Protein AF-A0A5B8VZ64-F1 (afdb_monomer_lite)

Radius of gyration: 22.85 Å; chains: 1; bounding box: 49×52×88 Å

Structure (mmCIF, N/CA/C/O backbone):
data_AF-A0A5B8VZ64-F1
#
_entry.id   AF-A0A5B8VZ64-F1
#
loop_
_atom_site.group_PDB
_atom_site.id
_atom_site.type_symbol
_atom_site.label_atom_id
_atom_site.label_alt_id
_atom_site.label_comp_id
_atom_site.label_asym_id
_atom_site.label_entity_id
_atom_site.label_seq_id
_atom_site.pdbx_PDB_ins_code
_atom_site.Cartn_x
_atom_site.Cartn_y
_atom_site.Cartn_z
_atom_site.occupancy
_atom_site.B_iso_or_equiv
_atom_site.auth_seq_id
_atom_site.auth_comp_id
_atom_site.auth_asym_id
_atom_site.auth_atom_id
_atom_site.pdbx_PDB_model_num
ATOM 1 N N . MET A 1 1 ? -1.046 10.733 17.937 1.00 34.69 1 MET A N 1
ATOM 2 C CA . MET A 1 1 ? -1.763 9.551 17.417 1.00 34.69 1 MET A CA 1
ATOM 3 C C . MET A 1 1 ? -2.807 10.069 16.445 1.00 34.69 1 MET A C 1
ATOM 5 O O . MET A 1 1 ? -3.838 10.546 16.895 1.00 34.69 1 MET A O 1
ATOM 9 N N . VAL A 1 2 ? -2.509 10.098 15.145 1.00 36.97 2 VAL A N 1
ATOM 10 C CA . VAL A 1 2 ? -3.487 10.550 14.147 1.00 36.97 2 VAL A CA 1
ATOM 11 C C . VAL A 1 2 ? -4.398 9.355 13.874 1.00 36.97 2 VAL A C 1
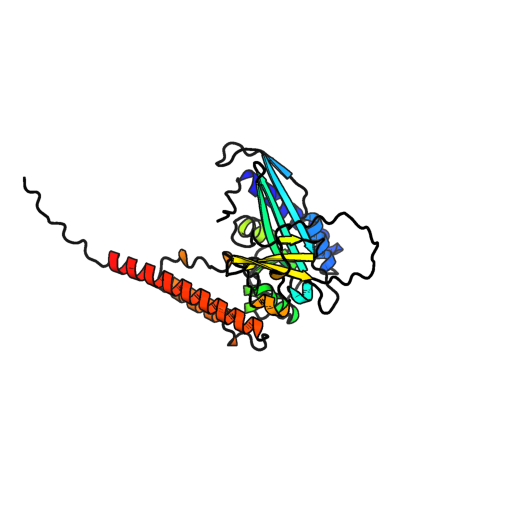ATOM 13 O O . VAL A 1 2 ? -3.977 8.320 13.351 1.00 36.97 2 VAL A O 1
ATOM 16 N N . TYR A 1 3 ? -5.620 9.426 14.395 1.00 48.66 3 TYR A N 1
ATOM 17 C CA . TYR A 1 3 ? -6.708 8.575 13.937 1.00 48.66 3 TYR A CA 1
ATOM 18 C C . TYR A 1 3 ? -6.939 9.002 12.485 1.00 48.66 3 TYR A C 1
ATOM 20 O O . TYR A 1 3 ? -7.212 10.180 12.258 1.00 48.66 3 TYR A O 1
ATOM 28 N N . LEU A 1 4 ? -6.812 8.096 11.508 1.00 57.47 4 LEU A N 1
ATOM 29 C CA . LEU A 1 4 ? -7.542 8.261 10.249 1.00 57.47 4 LEU A CA 1
ATOM 30 C C . LEU A 1 4 ? -9.009 8.200 10.670 1.00 57.47 4 LEU A C 1
ATOM 32 O O . LEU A 1 4 ? -9.570 7.125 10.884 1.00 57.47 4 LEU A O 1
ATOM 36 N N . GLY A 1 5 ? -9.493 9.389 11.026 1.00 69.25 5 GLY A N 1
ATOM 37 C CA . GLY A 1 5 ? -10.729 9.634 11.730 1.00 69.25 5 GLY A CA 1
ATOM 38 C C . GLY A 1 5 ? -11.876 9.036 10.953 1.00 69.25 5 GLY A C 1
ATOM 39 O O . GLY A 1 5 ? -11.799 8.849 9.740 1.00 69.25 5 GLY A O 1
ATOM 40 N N . TYR A 1 6 ? -12.919 8.708 11.690 1.00 87.69 6 TYR A N 1
ATOM 41 C CA . TYR A 1 6 ? -14.236 8.430 11.162 1.00 87.69 6 TYR A CA 1
ATOM 42 C C . TYR A 1 6 ? -14.511 9.129 9.809 1.00 87.69 6 TYR A C 1
ATOM 44 O O . TYR A 1 6 ? -14.473 10.358 9.729 1.00 87.69 6 TYR A O 1
ATOM 52 N N . ILE A 1 7 ? -14.751 8.348 8.747 1.00 93.50 7 ILE A N 1
ATOM 53 C CA . ILE A 1 7 ? -15.183 8.863 7.440 1.00 93.50 7 ILE A CA 1
ATOM 54 C C . ILE A 1 7 ? -16.694 8.621 7.335 1.00 93.50 7 ILE A C 1
ATOM 56 O O . ILE A 1 7 ? -17.103 7.454 7.330 1.00 93.50 7 ILE A O 1
ATOM 60 N N . PRO A 1 8 ? -17.517 9.675 7.206 1.00 95.88 8 PRO A N 1
ATOM 61 C CA . PRO A 1 8 ? -18.961 9.539 7.079 1.00 95.88 8 PRO A CA 1
ATOM 62 C C . PRO A 1 8 ? -19.382 8.640 5.924 1.00 95.88 8 PRO A C 1
ATOM 64 O O . PRO A 1 8 ? -18.764 8.623 4.849 1.00 95.88 8 PRO A O 1
ATOM 67 N N . ARG A 1 9 ? -20.497 7.930 6.112 1.00 96.06 9 ARG A N 1
ATOM 68 C CA . ARG A 1 9 ? -21.006 6.994 5.103 1.00 96.06 9 ARG A CA 1
ATOM 69 C C . ARG A 1 9 ? -21.265 7.650 3.735 1.00 96.06 9 ARG A C 1
ATOM 71 O O . ARG A 1 9 ? -20.844 7.051 2.742 1.00 96.06 9 ARG A O 1
ATOM 78 N N . PRO A 1 10 ? -21.855 8.863 3.640 1.00 97.81 10 PRO A N 1
ATOM 79 C CA . PRO A 1 10 ? -22.051 9.534 2.352 1.00 97.81 10 PRO A CA 1
ATOM 80 C C . PRO A 1 10 ? -20.742 9.797 1.596 1.00 97.81 10 PRO A C 1
ATOM 82 O O . PRO A 1 10 ? -20.692 9.666 0.373 1.00 97.81 10 PRO A O 1
ATOM 85 N N . VAL A 1 11 ? -19.661 10.117 2.318 1.00 97.44 11 VAL A N 1
ATOM 86 C CA . VAL A 1 11 ? -18.331 10.350 1.735 1.00 97.44 11 VAL A CA 1
ATOM 87 C C . VAL A 1 11 ? -17.750 9.037 1.212 1.00 97.44 11 VAL A C 1
ATOM 89 O O . VAL A 1 11 ? -17.316 8.973 0.063 1.00 97.44 11 VAL A O 1
ATOM 92 N N . LEU A 1 12 ? -17.811 7.964 2.011 1.00 97.12 12 LEU A N 1
ATOM 93 C CA . LEU A 1 12 ? -17.361 6.630 1.595 1.00 97.12 12 LEU A CA 1
ATOM 94 C C . LEU A 1 12 ? -18.091 6.133 0.344 1.00 97.12 12 LEU A C 1
ATOM 96 O O . LEU A 1 12 ? -17.457 5.607 -0.569 1.00 97.12 12 LEU A O 1
ATOM 100 N N . ASP A 1 13 ? -19.413 6.288 0.294 1.00 97.81 13 ASP A N 1
ATOM 101 C CA . ASP A 1 13 ? -20.217 5.845 -0.846 1.00 97.81 13 ASP A CA 1
ATOM 102 C C . ASP A 1 13 ? -19.940 6.683 -2.099 1.00 97.81 13 ASP A C 1
ATOM 104 O O . ASP A 1 13 ? -19.872 6.133 -3.200 1.00 97.81 13 ASP A O 1
ATOM 108 N N . SER A 1 14 ? -19.690 7.984 -1.932 1.00 98.38 14 SER A N 1
ATOM 109 C CA . SER A 1 14 ? -19.254 8.868 -3.016 1.00 98.38 14 SER A CA 1
ATOM 110 C C . SER A 1 14 ? -17.920 8.412 -3.623 1.00 98.38 14 SER A C 1
ATOM 112 O O . SER A 1 14 ? -17.835 8.198 -4.836 1.00 98.38 14 SER A O 1
ATOM 114 N N . ILE A 1 15 ? -16.913 8.141 -2.783 1.00 98.25 15 ILE A N 1
ATOM 115 C CA . ILE A 1 15 ? -15.598 7.660 -3.236 1.00 98.25 15 ILE A CA 1
ATOM 116 C C . ILE A 1 15 ? -15.714 6.281 -3.907 1.00 98.25 15 ILE A C 1
ATOM 118 O O . ILE A 1 15 ? -15.143 6.060 -4.974 1.00 98.25 15 ILE A O 1
ATOM 122 N N . ARG A 1 16 ? -16.481 5.346 -3.324 1.00 98.31 16 ARG A N 1
ATOM 123 C CA . ARG A 1 16 ? -16.709 4.010 -3.910 1.00 98.31 16 ARG A CA 1
ATOM 124 C C . ARG A 1 16 ? -17.356 4.089 -5.281 1.00 98.31 16 ARG A C 1
ATOM 126 O O . ARG A 1 16 ? -16.881 3.443 -6.208 1.00 98.31 16 ARG A O 1
ATOM 133 N N . LYS A 1 17 ? -18.398 4.911 -5.424 1.00 98.50 17 LYS A N 1
ATOM 134 C CA . LYS A 1 17 ? -19.084 5.114 -6.702 1.00 98.50 17 LYS A CA 1
ATOM 135 C C . LYS A 1 17 ? -18.118 5.611 -7.778 1.00 98.50 17 LYS A C 1
ATOM 137 O O . LYS A 1 17 ? -18.194 5.151 -8.918 1.00 98.50 17 LYS A O 1
ATOM 142 N N . HIS A 1 18 ? -17.210 6.522 -7.425 1.00 98.56 18 HIS A N 1
ATOM 143 C CA . HIS A 1 18 ? -16.167 6.986 -8.338 1.00 98.56 18 HIS A CA 1
ATOM 144 C C . HIS A 1 18 ? -15.184 5.869 -8.713 1.00 98.56 18 HIS A C 1
ATOM 146 O O . HIS A 1 18 ? -14.987 5.623 -9.901 1.00 98.56 18 HIS A O 1
ATOM 152 N N . ILE A 1 19 ? -14.644 5.132 -7.732 1.00 98.56 19 ILE A N 1
ATOM 153 C CA . ILE A 1 19 ? -13.750 3.983 -7.972 1.00 98.56 19 ILE A CA 1
ATOM 154 C C . ILE A 1 19 ? -14.410 2.963 -8.911 1.00 98.56 19 ILE A C 1
ATOM 156 O O . ILE A 1 19 ? -13.809 2.556 -9.906 1.00 98.56 19 ILE A O 1
ATOM 160 N N . ASP A 1 20 ? -15.656 2.576 -8.631 1.00 98.44 20 ASP A N 1
ATOM 161 C CA . ASP A 1 20 ? -16.401 1.606 -9.435 1.00 98.44 20 ASP A CA 1
ATOM 162 C C . ASP A 1 20 ? -16.596 2.105 -10.870 1.00 98.44 20 ASP A C 1
ATOM 164 O O . ASP A 1 20 ? -16.346 1.375 -11.833 1.00 98.44 20 ASP A O 1
ATOM 168 N N . SER A 1 21 ? -17.005 3.366 -11.026 1.00 98.50 21 SER A N 1
ATOM 169 C CA . SER A 1 21 ? -17.170 4.005 -12.333 1.00 98.50 21 SER A CA 1
ATOM 170 C C . SER A 1 21 ? -15.856 4.030 -13.122 1.00 98.50 21 SER A C 1
ATOM 172 O O . SER A 1 21 ? -15.835 3.647 -14.298 1.00 98.50 21 SER A O 1
ATOM 174 N N . ALA A 1 22 ? -14.756 4.417 -12.470 1.00 98.44 22 ALA A N 1
ATOM 175 C CA . ALA A 1 22 ? -13.439 4.540 -13.076 1.00 98.44 22 ALA A CA 1
ATOM 176 C C . ALA A 1 22 ? -12.887 3.189 -13.548 1.00 98.44 22 ALA A C 1
ATOM 178 O O . ALA A 1 22 ? -12.514 3.049 -14.716 1.00 98.44 22 ALA A O 1
ATOM 179 N N . VAL A 1 23 ? -12.908 2.168 -12.683 1.00 98.44 23 VAL A N 1
ATOM 180 C CA . VAL A 1 23 ? -12.424 0.826 -13.040 1.00 98.44 23 VAL A CA 1
ATOM 181 C C . VAL A 1 23 ? -13.282 0.217 -14.149 1.00 98.44 23 VAL A C 1
ATOM 183 O O . VAL A 1 23 ? -12.741 -0.292 -15.128 1.00 98.44 23 VAL A O 1
ATOM 186 N N . ASN A 1 24 ? -14.612 0.339 -14.073 1.00 98.50 24 ASN A N 1
ATOM 187 C CA . ASN A 1 24 ? -15.501 -0.179 -15.117 1.00 98.50 24 ASN A CA 1
ATOM 188 C C . ASN A 1 24 ? -15.298 0.538 -16.459 1.00 98.50 24 ASN A C 1
ATOM 190 O O . ASN A 1 24 ? -15.400 -0.084 -17.516 1.00 98.50 24 ASN A O 1
ATOM 194 N N . LYS A 1 25 ? -15.017 1.846 -16.444 1.00 98.38 25 LYS A N 1
ATOM 195 C CA . LYS A 1 25 ? -14.661 2.590 -17.658 1.00 98.38 25 LYS A CA 1
ATOM 196 C C . LYS A 1 25 ? -13.343 2.092 -18.245 1.00 98.38 25 LYS A C 1
ATOM 198 O O . LYS A 1 25 ? -13.265 1.959 -19.464 1.00 98.38 25 LYS A O 1
ATOM 203 N N . CYS A 1 26 ? -12.353 1.788 -17.410 1.00 98.00 26 CYS A N 1
ATOM 204 C CA . CYS A 1 26 ? -11.089 1.226 -17.868 1.00 98.00 26 CYS A CA 1
ATOM 205 C C . CYS A 1 26 ? -11.269 -0.163 -18.496 1.00 98.00 26 CYS A C 1
ATOM 207 O O . CYS A 1 26 ? -10.849 -0.365 -19.631 1.00 98.00 26 CYS A O 1
ATOM 209 N N . LEU A 1 27 ? -12.009 -1.063 -17.838 1.00 98.19 27 LEU A N 1
ATOM 210 C CA . LEU A 1 27 ? -12.312 -2.403 -18.359 1.00 98.19 27 LEU A CA 1
ATOM 211 C C . LEU A 1 27 ? -12.984 -2.362 -19.740 1.00 98.19 27 LEU A C 1
ATOM 213 O O . LEU A 1 27 ? -12.554 -3.054 -20.656 1.00 98.19 27 LEU A O 1
ATOM 217 N N . ARG A 1 28 ? -13.977 -1.482 -19.941 1.00 98.19 28 ARG A N 1
ATOM 218 C CA . ARG A 1 28 ? -14.654 -1.334 -21.247 1.00 98.19 28 ARG A CA 1
ATOM 219 C C . ARG A 1 28 ? -13.734 -0.889 -22.385 1.00 98.19 28 ARG A C 1
ATOM 221 O O . ARG A 1 28 ? -14.062 -1.129 -23.540 1.00 98.19 28 ARG A O 1
ATOM 228 N N . ASN A 1 29 ? -12.630 -0.215 -22.070 1.00 97.94 29 ASN A N 1
ATOM 229 C CA . ASN A 1 29 ? -11.665 0.273 -23.054 1.00 97.94 29 ASN A CA 1
ATOM 230 C C . ASN A 1 29 ? -10.337 -0.500 -22.991 1.00 97.94 29 ASN A C 1
ATOM 232 O O . ASN A 1 29 ? -9.357 -0.078 -23.596 1.00 97.94 29 ASN A O 1
ATOM 236 N N . TYR A 1 30 ? -10.277 -1.629 -22.276 1.00 98.00 30 TYR A N 1
ATOM 237 C CA . TYR A 1 30 ? -9.037 -2.380 -22.076 1.00 98.00 30 TYR A CA 1
ATOM 238 C C . TYR A 1 30 ? -8.396 -2.796 -23.406 1.00 98.00 30 TYR A C 1
ATOM 240 O O . TYR A 1 30 ? -7.201 -2.590 -23.611 1.00 98.00 30 TYR A O 1
ATOM 248 N N . ALA A 1 31 ? -9.212 -3.269 -24.354 1.00 97.44 31 ALA A N 1
ATOM 249 C CA . ALA A 1 31 ? -8.768 -3.681 -25.684 1.00 97.44 31 ALA A CA 1
ATOM 250 C C . ALA A 1 31 ? -8.015 -2.583 -26.465 1.00 97.44 31 ALA A C 1
ATOM 252 O O . ALA A 1 31 ? -7.223 -2.907 -27.342 1.00 97.44 31 ALA A O 1
ATOM 253 N N . SER A 1 32 ? -8.212 -1.294 -26.150 1.00 96.81 32 SER A N 1
ATOM 254 C CA . SER A 1 32 ? -7.500 -0.195 -26.817 1.00 96.81 32 SER A CA 1
ATOM 255 C C . SER A 1 32 ? -6.205 0.236 -26.119 1.00 96.81 32 SER A C 1
ATOM 257 O O . SER A 1 32 ? -5.509 1.103 -26.641 1.00 96.81 32 SER A O 1
ATOM 259 N N . VAL A 1 33 ? -5.900 -0.295 -24.928 1.00 96.00 33 VAL A N 1
ATOM 260 C CA . VAL A 1 33 ? -4.740 0.127 -24.114 1.00 96.00 33 VAL A CA 1
ATOM 261 C C . VAL A 1 33 ? -3.873 -1.029 -23.596 1.00 96.00 33 VAL A C 1
ATOM 263 O O . VAL A 1 33 ? -2.797 -0.769 -23.066 1.00 96.00 33 VAL A O 1
ATOM 266 N N . TYR A 1 34 ? -4.291 -2.292 -23.755 1.00 95.94 34 TYR A N 1
ATOM 267 C CA . TYR A 1 34 ? -3.635 -3.454 -23.132 1.00 95.94 34 TYR A CA 1
ATOM 268 C C . TYR A 1 34 ? -2.236 -3.798 -23.655 1.00 95.94 34 TYR A C 1
ATOM 270 O O . TYR A 1 34 ? -1.497 -4.502 -22.970 1.00 95.94 34 TYR A O 1
ATOM 278 N N . GLU A 1 35 ? -1.853 -3.310 -24.840 1.00 93.81 35 GLU A N 1
ATOM 279 C CA . GLU A 1 35 ? -0.571 -3.655 -25.473 1.00 93.81 35 GLU A CA 1
ATOM 280 C C . GLU A 1 35 ? 0.648 -3.277 -24.621 1.00 93.81 35 GLU A C 1
ATOM 282 O O . GLU A 1 35 ? 1.716 -3.874 -24.761 1.00 93.81 35 GLU A O 1
ATOM 287 N N . LYS A 1 36 ? 0.510 -2.265 -23.754 1.00 94.44 36 LYS A N 1
ATOM 288 C CA . LYS A 1 36 ? 1.581 -1.798 -22.871 1.00 94.44 36 LYS A CA 1
ATOM 289 C C . LYS A 1 36 ? 1.058 -1.618 -21.457 1.00 94.44 36 LYS A C 1
ATOM 291 O O . LYS A 1 36 ? 0.082 -0.906 -21.242 1.00 94.44 36 LYS A O 1
ATOM 296 N N . GLU A 1 37 ? 1.776 -2.186 -20.494 1.00 95.25 37 GLU A N 1
ATOM 297 C CA . GLU A 1 37 ? 1.480 -2.052 -19.063 1.00 95.25 37 GLU A CA 1
ATOM 298 C C . GLU A 1 37 ? 1.328 -0.586 -18.641 1.00 95.25 37 GLU A C 1
ATOM 300 O O . GLU A 1 37 ? 0.298 -0.216 -18.080 1.00 95.25 37 GLU A O 1
ATOM 305 N N . ASP A 1 38 ? 2.275 0.272 -19.032 1.00 94.25 38 ASP A N 1
ATOM 306 C CA . ASP A 1 38 ? 2.225 1.716 -18.773 1.00 94.25 38 ASP A CA 1
ATOM 307 C C . ASP A 1 38 ? 0.975 2.395 -19.348 1.00 94.25 38 ASP A C 1
ATOM 309 O O . ASP A 1 38 ? 0.467 3.352 -18.763 1.00 94.25 38 ASP A O 1
ATOM 313 N N . ALA A 1 39 ? 0.463 1.920 -20.489 1.00 96.31 39 ALA A N 1
ATOM 314 C CA . ALA A 1 39 ? -0.723 2.493 -21.116 1.00 96.31 39 ALA A CA 1
ATOM 315 C C . ALA A 1 39 ? -1.994 2.132 -20.336 1.00 96.31 39 ALA A C 1
ATOM 317 O O . ALA A 1 39 ? -2.821 3.012 -20.091 1.00 96.31 39 ALA A O 1
ATOM 318 N N . VAL A 1 40 ? -2.127 0.879 -19.884 1.00 97.44 40 VAL A N 1
ATOM 319 C CA . VAL A 1 40 ? -3.243 0.459 -19.018 1.00 97.44 40 VAL A CA 1
ATOM 320 C C . VAL A 1 40 ? -3.191 1.192 -17.683 1.00 97.44 40 VAL A C 1
ATOM 322 O O . VAL A 1 40 ? -4.194 1.767 -17.264 1.00 97.44 40 VAL A O 1
ATOM 325 N N . THR A 1 41 ? -2.018 1.218 -17.045 1.00 97.38 41 THR A N 1
ATOM 326 C CA . THR A 1 41 ? -1.775 1.921 -15.780 1.00 97.38 41 THR A CA 1
ATOM 327 C C . THR A 1 41 ? -2.114 3.403 -15.916 1.00 97.38 41 THR A C 1
ATOM 329 O O . THR A 1 41 ? -2.914 3.932 -15.146 1.00 97.38 41 THR A O 1
ATOM 332 N N . GLY A 1 42 ? -1.575 4.073 -16.938 1.00 97.00 42 GLY A N 1
ATOM 333 C CA . GLY A 1 42 ? -1.836 5.486 -17.196 1.00 97.00 42 GLY A CA 1
ATOM 334 C C . GLY A 1 42 ? -3.312 5.781 -17.462 1.00 97.00 42 GLY A C 1
ATOM 335 O O . GLY A 1 42 ? -3.842 6.757 -16.935 1.00 97.00 42 GLY A O 1
ATOM 336 N N . TYR A 1 43 ? -4.004 4.926 -18.223 1.00 97.88 43 TYR A N 1
ATOM 337 C CA . TYR A 1 43 ? -5.430 5.102 -18.497 1.00 97.88 43 TYR A CA 1
ATOM 338 C C . TYR A 1 43 ? -6.293 4.868 -17.251 1.00 97.88 43 TYR A C 1
ATOM 340 O O . TYR A 1 43 ? -7.139 5.703 -16.931 1.00 97.88 43 TYR A O 1
ATOM 348 N N . LEU A 1 44 ? -6.059 3.777 -16.512 1.00 98.31 44 LEU A N 1
ATOM 349 C CA . LEU A 1 44 ? -6.762 3.481 -15.264 1.00 98.31 44 LEU A CA 1
ATOM 350 C C . LEU A 1 44 ? -6.617 4.634 -14.273 1.00 98.31 44 LEU A C 1
ATOM 352 O O . LEU A 1 44 ? -7.622 5.152 -13.789 1.00 98.31 44 LEU A O 1
ATOM 356 N N . PHE A 1 45 ? -5.383 5.039 -13.979 1.00 98.00 45 PHE A N 1
ATOM 357 C CA . PHE A 1 45 ? -5.136 6.048 -12.959 1.00 98.00 45 PHE A CA 1
ATOM 358 C C . PHE A 1 45 ? -5.481 7.460 -13.420 1.00 98.00 45 PHE A C 1
ATOM 360 O O . PHE A 1 45 ? -5.939 8.248 -12.602 1.00 98.00 45 PHE A O 1
ATOM 367 N N . GLY A 1 46 ? -5.398 7.759 -14.719 1.00 97.69 46 GLY A N 1
ATOM 368 C CA . GLY A 1 46 ? -5.924 9.006 -15.272 1.00 97.69 46 GLY A CA 1
ATOM 369 C C . GLY A 1 46 ? -7.446 9.126 -15.137 1.00 97.69 46 GLY A C 1
ATOM 370 O O . GLY A 1 46 ? -7.954 10.216 -14.903 1.00 97.69 46 GLY A O 1
ATOM 371 N N . VAL A 1 47 ? -8.183 8.013 -15.242 1.00 98.00 47 VAL A N 1
ATOM 372 C CA . VAL A 1 47 ? -9.639 7.989 -15.008 1.00 98.00 47 VAL A CA 1
ATOM 373 C C . VAL A 1 47 ? -9.979 7.943 -13.512 1.00 98.00 47 VAL A C 1
ATOM 375 O O . VAL A 1 47 ? -11.010 8.475 -13.104 1.00 98.00 47 VAL A O 1
ATOM 378 N N . LEU A 1 48 ? -9.144 7.294 -12.696 1.00 97.94 48 LEU A N 1
ATOM 379 C CA . LEU A 1 48 ? -9.308 7.238 -11.243 1.00 97.94 48 LEU A CA 1
ATOM 380 C C . LEU A 1 48 ? -8.973 8.576 -10.575 1.00 97.94 48 LEU A C 1
ATOM 382 O O . L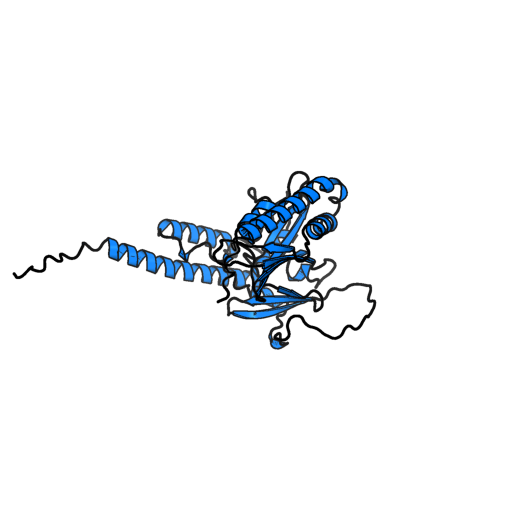EU A 1 48 ? -9.539 8.884 -9.527 1.00 97.94 48 LEU A O 1
ATOM 386 N N . GLN A 1 49 ? -8.075 9.363 -11.167 1.00 98.00 49 GLN A N 1
ATOM 387 C CA . GLN A 1 49 ? -7.753 10.698 -10.693 1.00 98.00 49 GLN A CA 1
ATOM 388 C C . GLN A 1 49 ? -9.017 11.555 -10.671 1.00 98.00 49 GLN A C 1
ATOM 390 O O . GLN A 1 49 ? -9.780 11.602 -11.636 1.00 98.00 49 GLN A O 1
ATOM 395 N N . HIS A 1 50 ? -9.240 12.226 -9.550 1.00 97.56 50 HIS A N 1
ATOM 396 C CA . HIS A 1 50 ? -10.390 13.089 -9.361 1.00 97.56 50 HIS A CA 1
ATOM 397 C C . HIS A 1 50 ? -9.962 14.316 -8.575 1.00 97.56 50 HIS A C 1
ATOM 399 O O . HIS A 1 50 ? -9.300 14.202 -7.538 1.00 97.56 50 HIS A O 1
ATOM 405 N N . GLU A 1 51 ? -10.361 15.480 -9.079 1.00 95.44 51 GLU A N 1
ATOM 406 C CA . GLU A 1 51 ? -10.216 16.746 -8.369 1.00 95.44 51 GLU A CA 1
ATOM 407 C C . GLU A 1 51 ? -11.039 16.745 -7.074 1.00 95.44 51 GLU A C 1
ATOM 409 O O . GLU A 1 51 ? -11.738 15.786 -6.748 1.00 95.44 51 GLU A O 1
ATOM 414 N N . GLU A 1 52 ? -10.951 17.818 -6.300 1.00 96.00 52 GLU A N 1
ATOM 415 C CA . GLU A 1 52 ? -11.679 17.909 -5.041 1.00 96.00 52 GLU A CA 1
ATOM 416 C C . GLU A 1 52 ? -13.203 17.851 -5.266 1.00 96.00 52 GLU A C 1
ATOM 418 O O . GLU A 1 52 ? -13.781 18.702 -5.940 1.00 96.00 52 GLU A O 1
ATOM 423 N N . GLN A 1 53 ? -13.857 16.841 -4.690 1.00 97.75 53 GLN A N 1
ATOM 424 C CA . GLN A 1 53 ? -15.303 16.668 -4.695 1.00 97.75 53 GLN A CA 1
ATOM 425 C C . GLN A 1 53 ? -15.882 16.960 -3.312 1.00 97.75 53 GLN A C 1
ATOM 427 O O . GLN A 1 53 ? -15.480 16.357 -2.317 1.00 97.75 53 GLN A O 1
ATOM 432 N N . GLU A 1 54 ? -16.886 17.835 -3.271 1.00 98.25 54 GLU A N 1
ATOM 433 C CA . GLU A 1 54 ? -17.623 18.159 -2.052 1.00 98.25 54 GLU A CA 1
ATOM 434 C C . GLU A 1 54 ? -18.780 17.182 -1.804 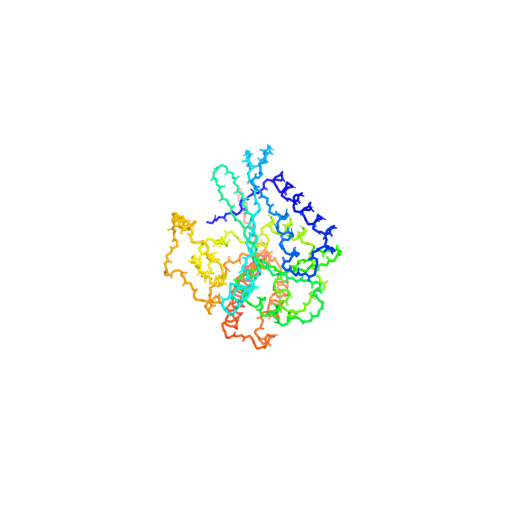1.00 98.25 54 GLU A C 1
ATOM 436 O O . GLU A 1 54 ? -19.489 16.758 -2.720 1.00 98.25 54 GLU A O 1
ATOM 441 N N . VAL A 1 55 ? -18.983 16.834 -0.538 1.00 98.25 55 VAL A N 1
ATOM 442 C CA . VAL A 1 55 ? -20.084 16.011 -0.044 1.00 98.25 55 VAL A CA 1
ATOM 443 C C . VAL A 1 55 ? -20.615 16.672 1.221 1.00 98.25 55 VAL A C 1
ATOM 445 O O . VAL A 1 55 ? -19.903 16.786 2.219 1.00 98.25 55 VAL A O 1
ATOM 448 N N . LEU A 1 56 ? -21.872 17.111 1.183 1.00 98.12 56 LEU A N 1
ATOM 449 C CA . LEU A 1 56 ? -22.569 17.583 2.373 1.00 98.12 56 LEU A CA 1
ATOM 450 C C . LEU A 1 56 ? -22.969 16.376 3.229 1.00 98.12 56 LEU A C 1
ATOM 452 O O . LEU A 1 56 ? -23.665 15.478 2.755 1.00 98.12 56 LEU A O 1
ATOM 456 N N . VAL A 1 57 ? -22.511 16.356 4.479 1.00 97.75 57 VAL A N 1
ATOM 457 C CA . VAL A 1 57 ? -22.844 15.324 5.463 1.00 97.75 57 VAL A CA 1
ATOM 458 C C . VAL A 1 57 ? -23.785 15.919 6.503 1.00 97.75 57 VAL A C 1
ATOM 460 O O . VAL A 1 57 ? -23.426 16.865 7.209 1.00 97.75 57 VAL A O 1
ATOM 463 N N . GLU A 1 58 ? -24.977 15.334 6.594 1.00 96.62 58 GLU A N 1
ATOM 464 C CA . GLU A 1 58 ? -26.022 15.677 7.556 1.00 96.62 58 GLU A CA 1
ATOM 465 C C . GLU A 1 58 ? -26.366 14.447 8.404 1.00 96.62 58 GLU A C 1
ATOM 467 O O . GLU A 1 58 ? -26.392 13.327 7.892 1.00 96.62 58 GLU A O 1
ATOM 472 N N . ASN A 1 59 ? -26.700 14.662 9.679 1.00 93.94 59 ASN A N 1
ATOM 473 C CA . ASN A 1 59 ? -27.126 13.623 10.625 1.00 93.94 59 ASN A CA 1
ATOM 474 C C . ASN A 1 59 ? -26.089 12.510 10.874 1.00 93.94 59 ASN A C 1
ATOM 476 O O . ASN A 1 59 ? -26.451 11.349 11.060 1.00 93.94 59 ASN A O 1
ATOM 480 N N . ASP A 1 60 ? -24.808 12.872 10.903 1.00 93.69 60 ASP A N 1
ATOM 481 C CA . ASP A 1 60 ? -23.689 11.975 11.200 1.00 93.69 60 ASP A CA 1
ATOM 482 C C . ASP A 1 60 ? -22.899 12.459 12.445 1.00 93.69 60 ASP A C 1
ATOM 484 O O . ASP A 1 60 ? -23.145 13.557 12.953 1.00 93.69 60 ASP A O 1
ATOM 488 N N . GLU A 1 61 ? -21.953 11.659 12.954 1.00 91.19 61 GLU A N 1
ATOM 489 C CA . GLU A 1 61 ? -21.079 12.004 14.092 1.00 91.19 61 GLU A CA 1
ATOM 490 C C . GLU A 1 61 ? -20.286 13.288 13.811 1.00 91.19 61 GLU A C 1
ATOM 492 O O . GLU A 1 61 ? -20.114 14.133 14.691 1.00 91.19 61 GLU A O 1
ATOM 497 N N . ILE A 1 62 ? -19.851 13.462 12.558 1.00 92.25 62 ILE A N 1
ATOM 498 C CA . ILE A 1 62 ? -19.118 14.640 12.096 1.00 92.25 62 ILE A CA 1
ATOM 499 C C . ILE A 1 62 ? -19.818 15.229 10.864 1.00 92.25 62 ILE A C 1
ATOM 501 O O . ILE A 1 62 ? -19.575 14.824 9.723 1.00 92.25 62 ILE A O 1
ATOM 505 N N . ASN A 1 63 ? -20.672 16.221 11.113 1.00 94.88 63 ASN A N 1
ATOM 506 C CA . ASN A 1 63 ? -21.417 16.950 10.085 1.00 94.88 63 ASN A CA 1
ATOM 507 C C . ASN A 1 63 ? -20.565 18.014 9.381 1.00 94.88 63 ASN A C 1
ATOM 509 O O . ASN A 1 63 ? -19.519 18.434 9.882 1.00 94.88 63 ASN A O 1
ATOM 513 N N . GLY A 1 64 ? -21.061 18.487 8.238 1.00 96.38 64 GLY A N 1
ATOM 514 C CA . GLY A 1 64 ? -20.475 19.593 7.485 1.00 96.38 64 GLY A CA 1
ATOM 515 C C . GLY A 1 64 ? -20.093 19.213 6.058 1.00 96.38 64 GLY A C 1
ATOM 516 O O . GLY A 1 64 ? -20.475 18.159 5.547 1.00 96.38 64 GLY A O 1
ATOM 517 N N . ILE A 1 65 ? -19.349 20.103 5.402 1.00 97.56 65 ILE A N 1
ATOM 518 C CA . ILE A 1 65 ? -18.858 19.881 4.041 1.00 97.56 65 ILE A CA 1
ATOM 519 C C . ILE A 1 65 ? -17.552 19.099 4.122 1.00 97.56 65 ILE A C 1
ATOM 521 O O . ILE A 1 65 ? -16.538 19.594 4.619 1.00 97.56 65 ILE A O 1
ATOM 525 N N . TRP A 1 66 ? -17.586 17.885 3.592 1.00 97.88 66 TRP A N 1
ATOM 526 C CA . TRP A 1 66 ? -16.405 17.072 3.365 1.00 97.88 66 TRP A CA 1
ATOM 527 C C . TRP A 1 66 ? -15.933 17.242 1.933 1.00 97.88 66 TRP A C 1
ATOM 529 O O . TRP A 1 66 ? -16.735 17.301 1.007 1.00 97.88 66 TRP A O 1
ATOM 539 N N . LYS A 1 67 ? -14.623 17.276 1.752 1.00 98.06 67 LYS A N 1
ATOM 540 C CA . LYS A 1 67 ? -13.959 17.325 0.453 1.00 98.06 67 LYS A CA 1
ATOM 541 C C . LYS A 1 67 ? -13.088 16.093 0.317 1.00 98.06 67 LYS A C 1
ATOM 543 O O . LYS A 1 67 ? -12.364 15.758 1.254 1.00 98.06 67 LYS A O 1
ATOM 548 N N . TRP A 1 68 ? -13.141 15.415 -0.820 1.00 98.19 68 TRP A N 1
ATOM 549 C CA . TRP A 1 68 ? -12.247 14.297 -1.101 1.00 98.19 68 TRP A CA 1
ATOM 550 C C . TRP A 1 68 ? -11.651 14.401 -2.500 1.00 98.19 68 TRP A C 1
ATOM 552 O O . TRP A 1 68 ? -12.257 14.984 -3.387 1.00 98.19 68 TRP A O 1
ATOM 562 N N . GLY A 1 69 ? -10.464 13.839 -2.702 1.00 98.00 69 GLY A N 1
ATOM 563 C CA . GLY A 1 69 ? -9.807 13.788 -4.008 1.00 98.00 69 GLY A CA 1
ATOM 564 C C . GLY A 1 69 ? -8.897 12.572 -4.106 1.00 98.00 69 GLY A C 1
ATOM 565 O O . GLY A 1 69 ? -8.401 12.090 -3.087 1.00 98.00 69 GLY A O 1
ATOM 566 N N . ILE A 1 70 ? -8.689 12.062 -5.318 1.00 98.31 70 ILE A N 1
ATOM 567 C CA . ILE A 1 70 ? -7.735 10.978 -5.577 1.00 98.31 70 ILE A CA 1
ATOM 568 C C . ILE A 1 70 ? -6.700 11.495 -6.562 1.00 98.31 70 ILE A C 1
ATOM 570 O O . ILE A 1 70 ? -7.037 11.903 -7.670 1.00 98.31 70 ILE A O 1
ATOM 574 N N . ASN A 1 71 ? -5.437 11.440 -6.163 1.00 97.19 71 ASN A N 1
ATOM 575 C CA . ASN A 1 71 ? -4.294 11.714 -7.017 1.00 97.19 71 ASN A CA 1
ATOM 576 C C . ASN A 1 71 ? -3.477 10.439 -7.214 1.00 97.19 71 ASN A C 1
ATOM 578 O O . ASN A 1 71 ? -3.600 9.472 -6.459 1.00 97.19 71 ASN A O 1
ATOM 582 N N . PHE A 1 72 ? -2.626 10.438 -8.233 1.00 95.88 72 PHE A N 1
ATOM 583 C CA . PHE A 1 72 ? -1.628 9.395 -8.402 1.00 95.88 72 PHE A CA 1
ATOM 584 C C . PHE A 1 72 ? -0.313 9.989 -8.898 1.00 95.88 72 PHE A C 1
ATOM 586 O O . PHE A 1 72 ? -0.288 11.029 -9.559 1.00 95.88 72 PHE A O 1
ATOM 593 N N . GLY A 1 73 ? 0.782 9.309 -8.581 1.00 93.31 73 GLY A N 1
ATOM 594 C CA . GLY A 1 73 ? 2.110 9.620 -9.088 1.00 93.31 73 GLY A CA 1
ATOM 595 C C . GLY A 1 73 ? 2.761 8.366 -9.646 1.00 93.31 73 GLY A C 1
ATOM 596 O O . GLY A 1 73 ? 2.727 7.319 -9.009 1.00 93.31 73 GLY A O 1
ATOM 597 N N . THR A 1 74 ? 3.366 8.465 -10.828 1.00 92.62 74 THR A N 1
ATOM 598 C CA . THR A 1 74 ? 4.171 7.378 -11.402 1.00 92.62 74 THR A CA 1
ATOM 599 C C . THR A 1 74 ? 5.641 7.596 -11.088 1.00 92.62 74 THR A C 1
ATOM 601 O O . THR A 1 74 ? 6.176 8.685 -11.318 1.00 92.62 74 THR A O 1
ATOM 604 N N . PHE A 1 75 ? 6.312 6.543 -10.652 1.00 90.12 75 PHE A N 1
ATOM 605 C CA . PHE A 1 75 ? 7.730 6.539 -10.332 1.00 90.12 75 PHE A CA 1
ATOM 606 C C . PHE A 1 75 ? 8.633 6.444 -11.557 1.00 90.12 75 PHE A C 1
ATOM 608 O O . PHE A 1 75 ? 9.796 6.811 -11.444 1.00 90.12 75 PHE A O 1
ATOM 615 N N . GLY A 1 76 ? 8.083 6.111 -12.727 1.00 78.50 76 GLY A N 1
ATOM 616 C CA . GLY A 1 76 ? 8.769 6.155 -14.016 1.00 78.50 76 GLY A CA 1
ATOM 617 C C . GLY A 1 76 ? 9.897 5.127 -14.137 1.00 78.50 76 GLY A C 1
ATOM 618 O O . GLY A 1 76 ? 10.878 5.163 -13.394 1.00 78.50 76 GLY A O 1
ATOM 619 N N . GLY A 1 77 ? 9.792 4.256 -15.136 1.00 72.75 77 GLY A N 1
ATOM 620 C CA . GLY A 1 77 ? 10.847 3.305 -15.471 1.00 72.75 77 GLY A CA 1
ATOM 621 C C . GLY A 1 77 ? 11.965 3.915 -16.320 1.00 72.75 77 GLY A C 1
ATOM 622 O O . GLY A 1 77 ? 11.854 5.025 -16.848 1.00 72.75 77 GLY A O 1
ATOM 623 N N . GLY A 1 78 ? 13.058 3.163 -16.489 1.00 66.00 78 GLY A N 1
ATOM 624 C CA . GLY A 1 78 ? 14.001 3.412 -17.592 1.00 66.00 78 GLY A CA 1
ATOM 625 C C . GLY A 1 78 ? 15.475 3.590 -17.236 1.00 66.00 78 GLY A C 1
ATOM 626 O O . GLY A 1 78 ? 16.184 4.310 -17.939 1.00 66.00 78 GLY A O 1
ATOM 627 N N . GLY A 1 79 ? 15.976 2.938 -16.186 1.00 75.19 79 GLY A N 1
ATOM 628 C CA . GLY A 1 79 ? 17.423 2.845 -15.981 1.00 75.19 79 GLY A CA 1
ATOM 629 C C . GLY A 1 79 ? 17.842 2.367 -14.600 1.00 75.19 79 GLY A C 1
ATOM 630 O O . GLY A 1 79 ? 17.045 2.346 -13.658 1.00 75.19 79 GLY A O 1
ATOM 631 N N . ALA A 1 80 ? 19.123 2.014 -14.485 1.00 77.94 80 ALA A N 1
ATOM 632 C CA . ALA A 1 80 ? 19.766 1.795 -13.197 1.00 77.94 80 ALA A CA 1
ATOM 633 C C . ALA A 1 80 ? 19.658 3.074 -12.347 1.00 77.94 80 ALA A C 1
ATOM 635 O O . ALA A 1 80 ? 20.008 4.158 -12.815 1.00 77.94 80 ALA A O 1
ATOM 636 N N . GLY A 1 81 ? 19.135 2.946 -11.126 1.00 76.31 81 GLY A N 1
ATOM 637 C CA . GLY A 1 81 ? 18.913 4.076 -10.218 1.00 76.31 81 GLY A CA 1
ATOM 638 C C . GLY A 1 81 ? 17.614 4.854 -10.457 1.00 76.31 81 GLY A C 1
ATOM 639 O O . GLY A 1 81 ? 17.418 5.897 -9.839 1.00 76.31 81 GLY A O 1
ATOM 640 N N . SER A 1 82 ? 16.720 4.369 -11.329 1.00 83.25 82 SER A N 1
ATOM 641 C CA . SER A 1 82 ? 15.346 4.887 -11.407 1.00 83.25 82 SER A CA 1
ATOM 642 C C . SER A 1 82 ? 14.589 4.635 -10.100 1.00 83.25 82 SER A C 1
ATOM 644 O O . SER A 1 82 ? 14.865 3.658 -9.398 1.00 83.25 82 SER A O 1
ATOM 646 N N . THR A 1 83 ? 13.606 5.486 -9.796 1.00 84.25 83 THR A N 1
ATOM 647 C CA . THR A 1 83 ? 12.728 5.335 -8.626 1.00 84.25 83 THR A CA 1
ATOM 648 C C . THR A 1 83 ? 12.111 3.942 -8.565 1.00 84.25 83 THR A C 1
ATOM 650 O O . THR A 1 83 ? 12.182 3.287 -7.532 1.00 84.25 83 THR A O 1
ATOM 653 N N . GLU A 1 84 ? 11.578 3.458 -9.689 1.00 87.38 84 GLU A N 1
ATOM 654 C CA . GLU A 1 84 ? 10.988 2.122 -9.797 1.00 87.38 84 GLU A CA 1
ATOM 655 C C . GLU A 1 84 ? 12.016 1.032 -9.454 1.00 87.38 84 GLU A C 1
ATOM 657 O O . GLU A 1 84 ? 11.735 0.120 -8.679 1.00 87.38 84 GLU A O 1
ATOM 662 N N . SER A 1 85 ? 13.261 1.161 -9.935 1.00 88.38 85 SER A N 1
ATOM 663 C CA . SER A 1 85 ? 14.324 0.203 -9.607 1.00 88.38 85 SER A CA 1
ATOM 664 C C . SER A 1 85 ? 14.721 0.208 -8.128 1.00 88.38 85 SER A C 1
ATOM 666 O O . SER A 1 85 ? 15.237 -0.799 -7.646 1.00 88.38 85 SER A O 1
ATOM 668 N N . ILE A 1 86 ? 14.487 1.303 -7.407 1.00 89.69 86 ILE A N 1
ATOM 669 C CA . ILE A 1 86 ? 14.836 1.458 -5.992 1.00 89.69 86 ILE A CA 1
ATOM 670 C C . ILE A 1 86 ? 13.678 0.996 -5.098 1.00 89.69 86 ILE A C 1
ATOM 672 O O . ILE A 1 86 ? 13.873 0.155 -4.226 1.00 89.69 86 ILE A O 1
ATOM 676 N N . VAL A 1 87 ? 12.474 1.512 -5.348 1.00 92.56 87 VAL A N 1
ATOM 677 C CA . VAL A 1 87 ? 11.265 1.268 -4.544 1.00 92.56 87 VAL A CA 1
ATOM 678 C C . VAL A 1 87 ? 10.635 -0.085 -4.876 1.00 92.56 87 VAL A C 1
ATOM 680 O O . VAL A 1 87 ? 10.095 -0.754 -4.000 1.00 92.56 87 VAL A O 1
ATOM 683 N N . GLY A 1 88 ? 10.716 -0.508 -6.139 1.00 94.62 88 GLY A N 1
ATOM 684 C CA . GLY A 1 88 ? 10.012 -1.683 -6.647 1.00 94.62 88 GLY A CA 1
ATOM 685 C C . GLY A 1 88 ? 8.525 -1.453 -6.926 1.00 94.62 88 GLY A C 1
ATOM 686 O O . GLY A 1 88 ? 7.805 -2.437 -7.021 1.00 94.62 88 GLY A O 1
ATOM 687 N N . ALA A 1 89 ? 8.075 -0.196 -7.018 1.00 96.00 89 ALA A N 1
ATOM 688 C CA . ALA A 1 89 ? 6.713 0.182 -7.406 1.00 96.00 89 ALA A CA 1
ATOM 689 C C . ALA A 1 89 ? 6.717 1.022 -8.683 1.00 96.00 89 ALA A C 1
ATOM 691 O O . ALA A 1 89 ? 7.618 1.840 -8.889 1.00 96.00 89 ALA A O 1
ATOM 692 N N . ASP A 1 90 ? 5.638 0.910 -9.453 1.00 95.88 90 ASP A N 1
ATOM 693 C CA . ASP A 1 90 ? 5.371 1.771 -10.607 1.00 95.88 90 ASP A CA 1
ATOM 694 C C . ASP A 1 90 ? 4.839 3.138 -10.181 1.00 95.88 90 ASP A C 1
ATOM 696 O O . ASP A 1 90 ? 4.991 4.126 -10.905 1.00 95.88 90 ASP A O 1
ATOM 700 N N . GLY A 1 91 ? 4.200 3.216 -9.013 1.00 96.19 91 GLY A N 1
ATOM 701 C CA . GLY A 1 91 ? 3.624 4.457 -8.528 1.00 96.19 91 GLY A CA 1
ATOM 702 C C . GLY A 1 91 ? 2.936 4.372 -7.173 1.00 96.19 91 GLY A C 1
ATOM 703 O O . GLY A 1 91 ? 3.051 3.397 -6.427 1.00 96.19 91 GLY A O 1
ATOM 704 N N . ILE A 1 92 ? 2.216 5.447 -6.875 1.00 97.50 92 ILE A N 1
ATOM 705 C CA . ILE A 1 92 ? 1.492 5.696 -5.633 1.00 97.50 92 ILE A CA 1
ATOM 706 C C . ILE A 1 92 ? 0.107 6.269 -5.942 1.00 97.50 92 ILE A C 1
ATOM 708 O O . ILE A 1 92 ? -0.044 7.098 -6.840 1.00 97.50 92 ILE A O 1
ATOM 712 N N . ILE A 1 93 ? -0.900 5.822 -5.197 1.00 98.12 93 ILE A N 1
ATOM 713 C CA . ILE A 1 93 ? -2.253 6.386 -5.161 1.00 98.12 93 ILE A CA 1
ATOM 714 C C . ILE A 1 93 ? -2.367 7.184 -3.867 1.00 98.12 93 ILE A C 1
ATOM 716 O O . ILE A 1 93 ? -2.029 6.649 -2.815 1.00 98.12 93 ILE A O 1
ATOM 720 N N . GLU A 1 94 ? -2.874 8.412 -3.925 1.00 97.81 94 GLU A N 1
ATOM 721 C CA . GLU A 1 94 ? -3.067 9.279 -2.761 1.00 97.81 94 GLU A CA 1
ATOM 722 C C . GLU A 1 94 ? -4.539 9.704 -2.662 1.00 97.81 94 GLU A C 1
ATOM 724 O O . GLU A 1 94 ? -5.071 10.359 -3.557 1.00 97.81 94 GLU A O 1
ATOM 729 N N . LEU A 1 95 ? -5.201 9.349 -1.561 1.00 97.69 95 LEU A N 1
ATOM 730 C CA . LEU A 1 95 ? -6.514 9.865 -1.182 1.00 97.69 95 LEU A CA 1
ATOM 731 C C . LEU A 1 95 ? -6.325 11.063 -0.253 1.00 97.69 95 LEU A C 1
ATOM 733 O O . LEU A 1 95 ? -5.685 10.949 0.792 1.00 97.69 95 LEU A O 1
ATOM 737 N N . THR A 1 96 ? -6.931 12.189 -0.606 1.00 97.19 96 THR A N 1
ATOM 738 C CA . THR A 1 96 ? -6.996 13.384 0.236 1.00 97.19 96 THR A CA 1
ATOM 739 C C . THR A 1 96 ? -8.405 13.552 0.782 1.00 97.19 96 THR A C 1
ATOM 741 O O . THR A 1 96 ? -9.368 13.427 0.029 1.00 97.19 96 THR A O 1
ATOM 744 N N . LEU A 1 97 ? -8.526 13.866 2.068 1.00 96.69 97 LEU A N 1
ATOM 745 C CA . LEU A 1 97 ? -9.780 14.194 2.742 1.00 96.69 97 LEU A CA 1
ATOM 746 C C . LEU A 1 97 ? -9.620 15.519 3.479 1.00 96.69 97 LEU A C 1
ATOM 748 O O . LEU A 1 97 ? -8.697 15.656 4.277 1.00 96.69 97 LEU A O 1
ATOM 752 N N . THR A 1 98 ? -10.531 16.460 3.259 1.00 96.50 98 THR A N 1
ATOM 753 C CA . THR A 1 98 ? -10.562 17.735 3.978 1.00 96.50 98 THR A CA 1
ATOM 754 C C . THR A 1 98 ? -11.910 17.920 4.666 1.00 96.50 98 THR A C 1
ATOM 756 O O . THR A 1 98 ? -12.958 17.815 4.029 1.00 96.50 98 THR A O 1
ATOM 759 N N . ASN A 1 99 ? -11.888 18.229 5.961 1.00 94.56 99 ASN A N 1
ATOM 760 C CA . ASN A 1 99 ? -13.052 18.668 6.733 1.00 94.56 99 ASN A CA 1
ATOM 761 C C . ASN A 1 99 ? -12.597 19.718 7.757 1.00 94.56 99 ASN A C 1
ATOM 763 O O . ASN A 1 99 ? -11.584 19.513 8.419 1.00 94.56 99 ASN A O 1
ATOM 767 N N . ASN A 1 100 ? -13.318 20.837 7.889 1.00 90.62 100 ASN A N 1
ATOM 768 C CA . ASN A 1 100 ? -13.036 21.878 8.886 1.00 90.62 100 ASN A CA 1
ATOM 769 C C . ASN A 1 100 ? -11.560 22.329 8.881 1.00 90.62 100 ASN A C 1
ATOM 771 O O . ASN A 1 100 ? -10.934 22.467 9.928 1.00 90.62 100 ASN A O 1
ATOM 775 N N . ALA A 1 101 ? -10.995 22.516 7.682 1.00 90.00 101 ALA A N 1
ATOM 776 C CA . ALA A 1 101 ? -9.583 22.833 7.425 1.00 90.00 101 ALA A CA 1
ATOM 777 C C . ALA A 1 101 ? -8.550 21.748 7.803 1.00 90.00 101 ALA A C 1
ATOM 779 O O . ALA A 1 101 ? -7.362 21.925 7.532 1.00 90.00 101 ALA A O 1
ATOM 780 N N . GLN A 1 102 ? -8.965 20.608 8.358 1.00 93.00 102 GLN A N 1
ATOM 781 C CA . GLN A 1 102 ? -8.087 19.463 8.564 1.00 93.00 102 GLN A CA 1
ATOM 782 C C . GLN A 1 102 ? -7.948 18.676 7.259 1.00 93.00 102 GLN A C 1
ATOM 784 O O . GLN A 1 102 ? -8.901 18.042 6.812 1.00 93.00 102 GLN A O 1
ATOM 789 N N . LEU A 1 103 ? -6.748 18.695 6.677 1.00 93.94 103 LEU A N 1
ATOM 790 C CA . LEU A 1 103 ? -6.364 17.831 5.565 1.00 93.94 103 LEU A CA 1
ATOM 791 C C . LEU A 1 103 ? -5.774 16.530 6.115 1.00 93.94 103 LEU A C 1
ATOM 793 O O . LEU A 1 103 ? -4.804 16.548 6.869 1.00 93.94 103 LEU A O 1
ATOM 797 N N . THR A 1 104 ? -6.341 15.404 5.706 1.00 94.06 104 THR A N 1
ATOM 798 C CA . THR A 1 104 ? -5.802 14.065 5.944 1.00 94.06 104 THR A CA 1
ATOM 799 C C . THR A 1 104 ? -5.443 13.443 4.608 1.00 94.06 104 THR A C 1
ATOM 801 O O . THR A 1 104 ? -6.177 13.585 3.628 1.00 94.06 104 THR A O 1
ATOM 804 N N . LYS A 1 105 ? -4.314 12.742 4.566 1.00 94.44 105 LYS A N 1
ATOM 805 C CA . LYS A 1 105 ? -3.879 11.992 3.395 1.00 94.44 105 LYS A CA 1
ATOM 806 C C . LYS A 1 105 ? -3.760 10.523 3.721 1.00 94.44 105 LYS A C 1
ATOM 808 O O . LYS A 1 105 ? -3.587 10.132 4.876 1.00 94.44 105 LYS A O 1
ATOM 813 N N . LYS A 1 106 ? -3.862 9.718 2.676 1.00 95.44 106 LYS A N 1
ATOM 814 C CA . LYS A 1 106 ? -3.586 8.302 2.745 1.00 95.44 106 LYS A CA 1
ATOM 815 C C . LYS A 1 106 ? -3.061 7.802 1.419 1.00 95.44 106 LYS A C 1
ATOM 817 O O . LYS A 1 106 ? -3.685 8.047 0.390 1.00 95.44 106 LYS A O 1
ATOM 822 N N . SER A 1 107 ? -1.998 7.020 1.476 1.00 97.25 107 SER A N 1
ATOM 823 C CA . SER A 1 107 ? -1.297 6.576 0.286 1.00 97.25 107 SER A CA 1
ATOM 824 C C . SER A 1 107 ? -1.196 5.064 0.186 1.00 97.25 107 SER A C 1
ATOM 826 O O . SER A 1 107 ? -1.214 4.347 1.191 1.00 97.25 107 SER A O 1
ATOM 828 N N . LEU A 1 108 ? -1.103 4.572 -1.046 1.00 97.94 108 LEU A N 1
ATOM 829 C CA . LEU A 1 108 ? -0.909 3.163 -1.362 1.00 97.94 108 LEU A CA 1
ATOM 830 C C . LEU A 1 108 ? 0.020 3.025 -2.569 1.00 97.94 108 LEU A C 1
ATOM 832 O O . LEU A 1 108 ? -0.304 3.501 -3.656 1.00 97.94 108 LEU A O 1
ATOM 836 N N . LEU A 1 109 ? 1.159 2.361 -2.382 1.00 98.00 109 LEU A N 1
ATOM 837 C CA . LEU A 1 109 ? 2.051 1.995 -3.478 1.00 98.00 109 LEU A CA 1
ATOM 838 C C . LEU A 1 109 ? 1.438 0.872 -4.312 1.00 98.00 109 LEU A C 1
ATOM 840 O O . LEU A 1 109 ? 0.733 0.001 -3.792 1.00 98.00 109 LEU A O 1
ATOM 844 N N . PHE A 1 110 ? 1.756 0.847 -5.599 1.00 98.31 110 PHE A N 1
ATOM 845 C CA . PHE A 1 110 ? 1.358 -0.251 -6.468 1.00 98.31 110 PHE A CA 1
ATOM 846 C C . PHE A 1 110 ? 2.473 -0.655 -7.432 1.00 98.31 110 PHE A C 1
ATOM 848 O O . PHE A 1 110 ? 3.231 0.178 -7.928 1.00 98.31 110 PHE A O 1
ATOM 855 N N . GLN A 1 111 ? 2.525 -1.952 -7.715 1.00 97.88 111 GLN A N 1
ATOM 856 C CA . GLN A 1 111 ? 3.187 -2.523 -8.882 1.00 97.88 111 GLN A CA 1
ATOM 857 C C . GLN A 1 111 ? 2.117 -3.091 -9.808 1.00 97.88 111 GLN A C 1
ATOM 859 O O . GLN A 1 111 ? 1.184 -3.743 -9.348 1.00 97.88 111 GLN A O 1
ATOM 864 N N . SER A 1 112 ? 2.253 -2.882 -11.103 1.00 97.38 112 SER A N 1
ATOM 865 C CA . SER A 1 112 ? 1.311 -3.329 -12.119 1.00 97.38 112 SER A CA 1
ATOM 866 C C . SER A 1 112 ? 1.885 -4.489 -12.916 1.00 97.38 112 SER A C 1
ATOM 868 O O . SER A 1 112 ? 3.101 -4.659 -12.995 1.00 97.38 112 SER A O 1
ATOM 870 N N . LYS A 1 113 ? 0.990 -5.307 -13.476 1.00 97.81 113 LYS A N 1
ATOM 871 C CA . LYS A 1 113 ? 1.273 -6.341 -14.470 1.00 97.81 113 LYS A CA 1
ATOM 872 C C . LYS A 1 113 ? 0.103 -6.507 -15.430 1.00 97.81 113 LYS A C 1
ATOM 874 O O . LYS A 1 113 ? -1.053 -6.436 -15.015 1.00 97.81 113 LYS A O 1
ATOM 879 N N . VAL A 1 114 ? 0.393 -6.789 -16.697 1.00 97.75 114 VAL A N 1
ATOM 880 C CA . VAL A 1 114 ? -0.609 -7.215 -17.690 1.00 97.75 114 VAL A CA 1
ATOM 881 C C . VAL A 1 114 ? -0.608 -8.736 -17.792 1.00 97.75 114 VAL A C 1
ATOM 883 O O . VAL A 1 114 ? 0.429 -9.330 -18.069 1.00 97.75 114 VAL A O 1
ATOM 886 N N . ASP A 1 115 ? -1.772 -9.341 -17.546 1.00 96.94 115 ASP A N 1
ATOM 887 C CA . ASP A 1 115 ? -2.068 -10.778 -17.635 1.00 96.94 115 ASP A CA 1
ATOM 888 C C . ASP A 1 115 ? -0.921 -11.711 -17.209 1.00 96.94 115 ASP A C 1
ATOM 890 O O . ASP A 1 115 ? -0.486 -12.638 -17.900 1.00 96.94 115 ASP A O 1
ATOM 894 N N . TRP A 1 116 ? -0.387 -11.433 -16.027 1.00 96.44 116 TRP A N 1
ATOM 895 C CA . TRP A 1 116 ? 0.753 -12.150 -15.504 1.00 96.44 116 TRP A CA 1
ATOM 896 C C . TRP A 1 116 ? 0.318 -13.508 -14.940 1.00 96.44 116 TRP A C 1
ATOM 898 O O . TRP A 1 116 ? -0.381 -13.599 -13.934 1.00 96.44 116 TRP A O 1
ATOM 908 N N . SER A 1 117 ? 0.731 -14.585 -15.607 1.00 92.88 117 SER A N 1
ATOM 909 C CA . SER A 1 117 ? 0.285 -15.956 -15.316 1.00 92.88 117 SER A CA 1
ATOM 910 C C . SER A 1 117 ? 1.404 -16.891 -14.841 1.00 92.88 117 SER A C 1
ATOM 912 O O . SER A 1 117 ? 1.152 -17.840 -14.097 1.00 92.88 117 SER A O 1
ATOM 914 N N . ALA A 1 118 ? 2.649 -16.628 -15.240 1.00 94.69 118 ALA A N 1
ATOM 915 C CA . ALA A 1 118 ? 3.810 -17.453 -14.917 1.00 94.69 118 ALA A CA 1
ATOM 916 C C . ALA A 1 118 ? 4.590 -16.921 -13.703 1.00 94.69 118 ALA A C 1
ATOM 918 O O . ALA A 1 118 ? 4.185 -15.982 -13.028 1.00 94.69 118 ALA A O 1
ATOM 919 N N . ARG A 1 119 ? 5.742 -17.524 -13.399 1.00 96.44 119 ARG A N 1
ATOM 920 C CA . ARG A 1 119 ? 6.676 -16.940 -12.430 1.00 96.44 119 ARG A CA 1
ATOM 921 C C . ARG A 1 119 ? 7.382 -15.731 -13.055 1.00 96.44 119 ARG A C 1
ATOM 923 O O . ARG A 1 119 ? 8.007 -15.888 -14.098 1.00 96.44 119 ARG A O 1
ATOM 930 N N . ASP A 1 120 ? 7.343 -14.580 -12.393 1.00 96.69 120 ASP A N 1
ATOM 931 C CA . ASP A 1 120 ? 8.102 -13.375 -12.741 1.00 96.69 120 ASP A CA 1
ATOM 932 C C . ASP A 1 120 ? 9.135 -13.083 -11.637 1.00 96.69 120 ASP A C 1
ATOM 934 O O . ASP A 1 120 ? 8.812 -12.649 -10.528 1.00 96.69 120 ASP A O 1
ATOM 938 N N . ASN A 1 121 ? 10.409 -13.342 -11.949 1.00 95.12 121 ASN A N 1
ATOM 939 C CA . ASN A 1 121 ? 11.514 -13.075 -11.029 1.00 95.12 121 ASN A CA 1
ATOM 940 C C . ASN A 1 121 ? 11.725 -11.575 -10.788 1.00 95.12 121 ASN A C 1
ATOM 942 O O . ASN A 1 121 ? 12.156 -11.206 -9.698 1.00 95.12 121 ASN A O 1
ATOM 946 N N . ASN A 1 122 ? 11.416 -10.712 -11.758 1.00 94.62 122 ASN A N 1
ATOM 947 C CA . ASN A 1 122 ? 11.521 -9.267 -11.571 1.00 94.62 122 ASN A CA 1
ATOM 948 C C . ASN A 1 122 ? 10.445 -8.793 -10.599 1.00 94.62 122 ASN A C 1
ATOM 950 O O . ASN A 1 122 ? 10.763 -8.063 -9.663 1.00 94.62 122 ASN A O 1
ATOM 954 N N . LEU A 1 123 ? 9.213 -9.287 -10.746 1.00 96.50 123 LEU A N 1
ATOM 955 C CA . LEU A 1 123 ? 8.137 -9.000 -9.798 1.00 96.50 123 LEU A CA 1
ATOM 956 C C . LEU A 1 123 ? 8.460 -9.499 -8.389 1.00 96.50 123 LEU A C 1
ATOM 958 O O . LEU A 1 123 ? 8.178 -8.806 -7.417 1.00 96.50 123 LEU A O 1
ATOM 962 N N . TYR A 1 124 ? 9.084 -10.671 -8.255 1.00 95.94 124 TYR A N 1
ATOM 963 C CA . TYR A 1 124 ? 9.560 -11.146 -6.955 1.00 95.94 124 TYR A CA 1
ATOM 964 C C . TYR A 1 124 ? 10.556 -10.165 -6.313 1.00 95.94 124 TYR A C 1
ATOM 966 O O . TYR A 1 124 ? 10.415 -9.813 -5.140 1.00 95.94 124 TYR A O 1
ATOM 974 N N . GLN A 1 125 ? 11.525 -9.666 -7.085 1.00 94.06 125 GLN A N 1
ATOM 975 C CA . GLN A 1 125 ? 12.503 -8.685 -6.604 1.00 94.06 125 GLN A CA 1
ATOM 976 C C . GLN A 1 125 ? 11.861 -7.325 -6.287 1.00 94.06 125 GLN A C 1
ATOM 978 O O . GLN A 1 125 ? 12.202 -6.706 -5.281 1.00 94.06 125 GLN A O 1
ATOM 983 N N . GLN A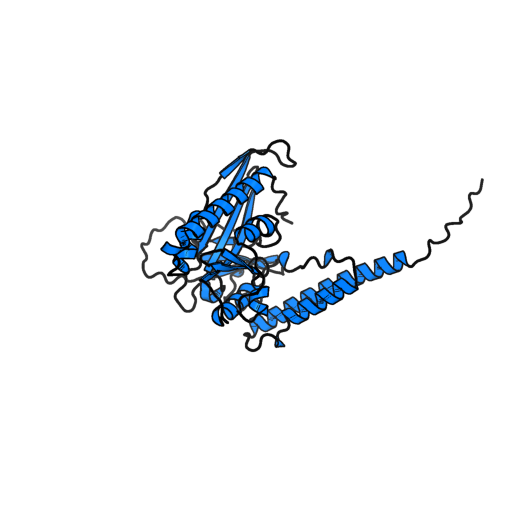 1 126 ? 10.903 -6.877 -7.103 1.00 95.25 126 GLN A N 1
ATOM 984 C CA . GLN A 1 126 ? 10.087 -5.684 -6.847 1.00 95.25 126 GLN A CA 1
ATOM 985 C C . GLN A 1 126 ? 9.301 -5.833 -5.536 1.00 95.25 126 GLN A C 1
ATOM 987 O O . GLN A 1 126 ? 9.415 -4.988 -4.654 1.00 95.25 126 GLN A O 1
ATOM 992 N N . CYS A 1 127 ? 8.604 -6.958 -5.344 1.00 96.31 127 CYS A N 1
ATOM 993 C CA . CYS A 1 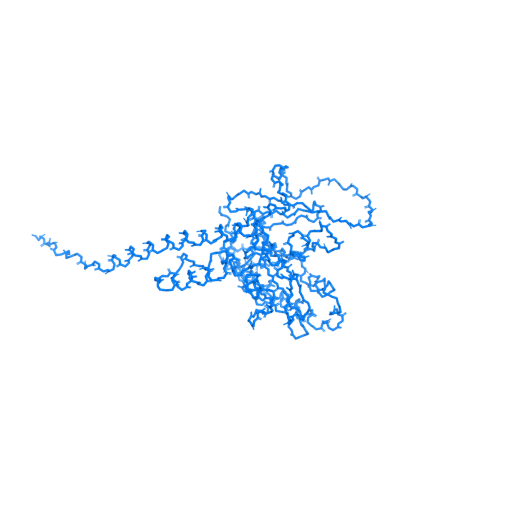127 ? 7.872 -7.252 -4.111 1.00 96.31 127 CYS A CA 1
ATOM 994 C C . CYS A 1 127 ? 8.792 -7.286 -2.893 1.00 96.31 127 CYS A C 1
ATOM 996 O O . CYS A 1 127 ? 8.408 -6.796 -1.839 1.00 96.31 127 CYS A O 1
ATOM 998 N N . THR A 1 128 ? 10.012 -7.808 -3.039 1.00 93.81 128 THR A N 1
ATOM 999 C CA . THR A 1 128 ? 11.003 -7.820 -1.957 1.00 93.81 128 THR A CA 1
ATOM 1000 C C . THR A 1 128 ? 11.373 -6.399 -1.519 1.00 93.81 128 THR A C 1
ATOM 1002 O O . THR A 1 128 ? 11.474 -6.141 -0.325 1.00 93.81 128 THR A O 1
ATOM 1005 N N . LYS A 1 129 ? 11.535 -5.456 -2.455 1.00 94.19 129 LYS A N 1
ATOM 1006 C CA . LYS A 1 129 ? 11.776 -4.036 -2.132 1.00 94.19 129 LYS A CA 1
ATOM 1007 C C . LYS A 1 129 ? 10.543 -3.392 -1.503 1.00 94.19 129 LYS A C 1
ATOM 1009 O O . LYS A 1 129 ? 10.655 -2.704 -0.494 1.00 94.19 129 LYS A O 1
ATOM 1014 N N . LEU A 1 130 ? 9.358 -3.704 -2.031 1.00 95.69 130 LEU A N 1
ATOM 1015 C CA . LEU A 1 130 ? 8.096 -3.194 -1.498 1.00 95.69 130 LEU A CA 1
ATOM 1016 C C . LEU A 1 130 ? 7.783 -3.678 -0.081 1.00 95.69 130 LEU A C 1
ATOM 1018 O O . LEU A 1 130 ? 6.947 -3.068 0.582 1.00 95.69 130 LEU A O 1
ATOM 1022 N N . MET A 1 131 ? 8.460 -4.717 0.416 1.00 93.50 131 MET A N 1
ATOM 1023 C CA . MET A 1 131 ? 8.337 -5.147 1.809 1.00 93.50 131 MET A CA 1
ATOM 1024 C C . MET A 1 131 ? 8.677 -4.038 2.815 1.00 93.50 131 MET A C 1
ATOM 1026 O O . MET A 1 131 ? 8.120 -4.055 3.912 1.00 93.50 131 MET A O 1
ATOM 1030 N N . THR A 1 132 ? 9.497 -3.047 2.436 1.00 93.31 132 THR A N 1
ATOM 1031 C CA . THR A 1 132 ? 9.715 -1.824 3.228 1.00 93.31 132 THR A CA 1
ATOM 1032 C C . THR A 1 132 ? 8.394 -1.118 3.557 1.00 93.31 132 THR A C 1
ATOM 1034 O O . THR A 1 132 ? 8.257 -0.575 4.645 1.00 93.31 132 THR A O 1
ATOM 1037 N N . TRP A 1 133 ? 7.387 -1.186 2.683 1.00 95.00 133 TRP A N 1
ATOM 1038 C CA . TRP A 1 133 ? 6.051 -0.608 2.880 1.00 95.00 133 TRP A CA 1
ATOM 1039 C C . TRP A 1 133 ? 4.976 -1.689 3.019 1.00 95.00 133 TRP A C 1
ATOM 1041 O O . TRP A 1 133 ? 3.863 -1.546 2.506 1.00 95.00 133 TRP A O 1
ATOM 1051 N N . LEU A 1 134 ? 5.291 -2.802 3.691 1.00 93.00 134 LEU A N 1
ATOM 1052 C CA . LEU A 1 134 ? 4.345 -3.901 3.869 1.00 93.00 134 LEU A CA 1
ATOM 1053 C C . LEU A 1 134 ? 3.024 -3.414 4.491 1.00 93.00 134 LEU A C 1
ATOM 1055 O O . LEU A 1 134 ? 2.994 -2.815 5.561 1.00 93.00 134 LEU A O 1
ATOM 1059 N N . GLY A 1 135 ? 1.912 -3.678 3.801 1.00 92.50 135 GLY A N 1
ATOM 1060 C CA . GLY A 1 135 ? 0.573 -3.215 4.175 1.00 92.50 135 GLY A CA 1
ATOM 1061 C C . GLY A 1 135 ? 0.175 -1.864 3.567 1.00 92.50 135 GLY A C 1
ATOM 1062 O O . GLY A 1 135 ? -1.005 -1.528 3.569 1.00 92.50 135 GLY A O 1
ATOM 1063 N N . ALA A 1 136 ? 1.114 -1.142 2.956 1.00 96.56 136 ALA A N 1
ATOM 1064 C CA . ALA A 1 136 ? 0.883 0.059 2.155 1.00 96.56 136 ALA A CA 1
ATOM 1065 C C . ALA A 1 136 ? 1.343 -0.107 0.696 1.00 96.56 136 ALA A C 1
ATOM 1067 O O . ALA A 1 136 ? 1.567 0.881 -0.001 1.00 96.56 136 ALA A O 1
ATOM 1068 N N . ALA A 1 137 ? 1.439 -1.351 0.222 1.00 97.56 137 ALA A N 1
ATOM 1069 C CA . ALA A 1 137 ? 1.761 -1.685 -1.158 1.00 97.56 137 ALA A CA 1
ATOM 1070 C C . ALA A 1 137 ? 0.922 -2.869 -1.667 1.00 97.56 137 ALA A C 1
ATOM 1072 O O . ALA A 1 137 ? 0.632 -3.808 -0.916 1.00 97.56 137 ALA A O 1
ATOM 1073 N N . ILE A 1 138 ? 0.557 -2.838 -2.949 1.00 98.44 138 ILE A N 1
ATOM 1074 C CA . ILE A 1 138 ? -0.175 -3.909 -3.643 1.00 98.44 138 ILE A CA 1
ATOM 1075 C C . ILE A 1 138 ? 0.450 -4.242 -5.000 1.00 98.44 138 ILE A C 1
ATOM 1077 O O . ILE A 1 138 ? 1.209 -3.458 -5.562 1.00 98.44 138 ILE A O 1
ATOM 1081 N N . VAL A 1 139 ? 0.078 -5.397 -5.548 1.00 98.62 139 VAL A N 1
ATOM 1082 C CA . VAL A 1 139 ? 0.307 -5.748 -6.954 1.00 98.62 139 VAL A CA 1
ATOM 1083 C C . VAL A 1 139 ? -1.035 -5.786 -7.676 1.00 98.62 139 VAL A C 1
ATOM 1085 O O . VAL A 1 139 ? -1.968 -6.415 -7.182 1.00 98.62 139 VAL A O 1
ATOM 1088 N N . ILE A 1 140 ? -1.137 -5.145 -8.836 1.00 98.62 140 ILE A N 1
ATOM 1089 C CA . ILE A 1 140 ? -2.330 -5.116 -9.681 1.00 98.62 140 ILE A CA 1
ATOM 1090 C C . ILE A 1 140 ? -2.059 -5.935 -10.941 1.00 98.62 140 ILE A C 1
ATOM 1092 O O . ILE A 1 140 ? -1.066 -5.723 -11.625 1.00 98.62 140 ILE A O 1
ATOM 1096 N N . ASN A 1 141 ? -2.952 -6.867 -11.254 1.00 98.50 141 ASN A N 1
ATOM 1097 C CA . ASN A 1 141 ? -2.942 -7.644 -12.483 1.00 98.50 141 ASN A CA 1
ATOM 1098 C C . ASN A 1 141 ? -4.112 -7.218 -13.372 1.00 98.50 141 ASN A C 1
ATOM 1100 O O . ASN A 1 141 ? -5.274 -7.411 -13.003 1.00 98.50 141 ASN A O 1
ATOM 1104 N N . TYR A 1 142 ? -3.809 -6.695 -14.553 1.00 98.44 142 TYR A N 1
ATOM 1105 C CA . TYR A 1 142 ? -4.803 -6.292 -15.535 1.00 98.44 142 TYR A CA 1
ATOM 1106 C C . TYR A 1 142 ? -5.110 -7.433 -16.497 1.00 98.44 142 TYR A C 1
ATOM 1108 O O . TYR A 1 142 ? -4.213 -7.936 -17.170 1.00 98.44 142 TYR A O 1
ATOM 1116 N N . THR A 1 143 ? -6.381 -7.802 -16.599 1.00 98.19 143 THR A N 1
ATOM 1117 C CA . THR A 1 143 ? -6.904 -8.693 -17.640 1.00 98.19 143 THR A CA 1
ATOM 1118 C C . THR A 1 143 ? -8.075 -8.015 -18.339 1.00 98.19 143 THR A C 1
ATOM 1120 O O . THR A 1 143 ? -8.586 -7.002 -17.857 1.00 98.19 143 THR A O 1
ATOM 1123 N N . GLU A 1 144 ? -8.529 -8.586 -19.450 1.00 97.56 144 GLU A N 1
ATOM 1124 C CA . GLU A 1 144 ? -9.699 -8.083 -20.175 1.00 97.56 144 GLU A CA 1
ATOM 1125 C C . GLU A 1 144 ? -10.987 -8.162 -19.344 1.00 97.56 144 GLU A C 1
ATOM 1127 O O . GLU A 1 144 ? -11.820 -7.260 -19.394 1.00 97.56 144 GLU A O 1
ATOM 1132 N N . SER A 1 145 ? -11.142 -9.219 -18.543 1.00 97.75 145 SER A N 1
ATOM 1133 C CA . SER A 1 145 ? -12.346 -9.435 -17.739 1.00 97.75 145 SER A CA 1
ATOM 1134 C C . SER A 1 145 ? -12.344 -8.662 -16.424 1.00 97.75 145 SER A C 1
ATOM 1136 O O . SER A 1 145 ? -13.401 -8.248 -15.950 1.00 97.75 145 SER A O 1
ATOM 1138 N N . GLU A 1 146 ? -11.176 -8.498 -15.800 1.00 98.12 146 GLU A N 1
ATOM 1139 C CA . GLU A 1 146 ? -11.068 -7.879 -14.480 1.00 98.12 146 GLU A CA 1
ATOM 1140 C C . GLU A 1 146 ? -9.679 -7.315 -14.176 1.00 98.12 146 GLU A C 1
ATOM 1142 O O . GLU A 1 146 ? -8.653 -7.785 -14.676 1.00 98.12 146 GLU A O 1
ATOM 1147 N N . PHE A 1 147 ? -9.648 -6.332 -13.277 1.00 98.62 147 PHE A N 1
ATOM 1148 C CA . PHE A 1 147 ? -8.425 -5.883 -12.623 1.00 98.62 147 PHE A CA 1
ATOM 1149 C C . PHE A 1 147 ? -8.391 -6.468 -11.221 1.00 98.62 147 PHE A C 1
ATOM 1151 O O . PHE A 1 147 ? -9.203 -6.103 -10.368 1.00 98.62 147 PHE A O 1
ATOM 1158 N N . THR A 1 148 ? -7.461 -7.385 -10.993 1.00 98.62 148 THR A N 1
ATOM 1159 C CA . THR A 1 148 ? -7.287 -8.070 -9.712 1.00 98.62 148 THR A CA 1
ATOM 1160 C C . THR A 1 148 ? -6.135 -7.423 -8.954 1.00 98.62 148 THR A C 1
ATOM 1162 O O . THR A 1 148 ? -5.125 -7.065 -9.550 1.00 98.62 148 THR A O 1
ATOM 1165 N N . ALA A 1 149 ? -6.248 -7.294 -7.640 1.00 98.44 149 ALA A N 1
ATOM 1166 C CA . ALA A 1 149 ? -5.210 -6.770 -6.774 1.00 98.44 149 ALA A CA 1
ATOM 1167 C C . ALA A 1 149 ? -4.852 -7.781 -5.676 1.00 98.44 149 ALA A C 1
ATOM 1169 O O . ALA A 1 149 ? -5.708 -8.502 -5.151 1.00 98.44 149 ALA A O 1
ATOM 1170 N N . PHE A 1 150 ? -3.568 -7.813 -5.332 1.00 98.19 150 PHE A N 1
ATOM 1171 C CA . PHE A 1 150 ? -2.963 -8.748 -4.392 1.00 98.19 150 PHE A CA 1
ATOM 1172 C C . PHE A 1 150 ? -2.096 -7.992 -3.387 1.00 98.19 150 PHE A C 1
ATOM 1174 O O . PHE A 1 150 ? -1.449 -7.002 -3.732 1.00 98.19 150 PHE A O 1
ATOM 1181 N N . GLY A 1 151 ? -2.030 -8.487 -2.152 1.00 96.81 151 GLY A N 1
ATOM 1182 C CA . GLY A 1 151 ? -1.012 -8.034 -1.206 1.00 96.81 151 GLY A CA 1
ATOM 1183 C C . GLY A 1 151 ? 0.384 -8.441 -1.682 1.00 96.81 151 GLY A C 1
ATOM 1184 O O . GLY A 1 151 ? 0.579 -9.566 -2.160 1.00 96.81 151 GLY A O 1
ATOM 1185 N N . ILE A 1 152 ? 1.359 -7.539 -1.541 1.00 97.12 152 ILE A N 1
ATOM 1186 C CA . ILE A 1 152 ? 2.758 -7.791 -1.936 1.00 97.12 152 ILE A CA 1
ATOM 1187 C C . ILE A 1 152 ? 3.357 -9.016 -1.240 1.00 97.12 152 ILE A C 1
ATOM 1189 O O . ILE A 1 152 ? 4.096 -9.786 -1.840 1.00 97.12 152 ILE A O 1
ATOM 1193 N N . ASP A 1 153 ? 2.966 -9.252 0.005 1.00 94.19 153 ASP A N 1
ATOM 1194 C CA . ASP A 1 153 ? 3.357 -10.384 0.834 1.00 94.19 153 ASP A CA 1
ATOM 1195 C C . ASP A 1 153 ? 2.885 -11.731 0.270 1.00 94.19 153 ASP A C 1
ATOM 1197 O O . ASP A 1 153 ? 3.503 -12.771 0.495 1.00 94.19 153 ASP A O 1
ATOM 1201 N N . THR A 1 154 ? 1.756 -11.742 -0.437 1.00 95.19 154 THR A N 1
ATOM 1202 C CA . THR A 1 154 ? 1.167 -12.947 -1.038 1.00 95.19 154 THR A CA 1
ATOM 1203 C C . THR A 1 154 ? 1.903 -13.291 -2.321 1.00 95.19 154 THR A C 1
ATOM 1205 O O . THR A 1 154 ? 2.270 -14.444 -2.537 1.00 95.19 154 THR A O 1
ATOM 1208 N N . VAL A 1 155 ? 2.191 -12.277 -3.137 1.00 97.06 155 VAL A N 1
ATOM 1209 C CA . VAL A 1 155 ? 3.019 -12.420 -4.339 1.00 97.06 155 VAL A CA 1
ATOM 1210 C C . VAL A 1 155 ? 4.450 -12.830 -3.972 1.00 97.06 155 VAL A C 1
ATOM 1212 O O . VAL A 1 155 ? 5.021 -13.726 -4.598 1.00 97.06 155 VAL A O 1
ATOM 1215 N N . PHE A 1 156 ? 5.002 -12.235 -2.915 1.00 95.44 156 PHE A N 1
ATOM 1216 C CA . PHE A 1 156 ? 6.314 -12.564 -2.368 1.00 95.44 156 PHE A CA 1
ATOM 1217 C C . PHE A 1 156 ? 6.390 -14.016 -1.870 1.00 95.44 156 PHE A C 1
ATOM 1219 O O . PHE A 1 156 ? 7.294 -14.746 -2.269 1.00 95.44 156 PHE A O 1
ATOM 1226 N N . GLU A 1 157 ? 5.412 -14.486 -1.083 1.00 93.94 157 GLU A N 1
ATOM 1227 C CA . GLU A 1 157 ? 5.356 -15.885 -0.616 1.00 93.94 157 GLU A CA 1
ATOM 1228 C C . GLU A 1 157 ? 5.317 -16.897 -1.775 1.00 93.94 157 GLU A C 1
ATOM 1230 O O . GLU A 1 157 ? 5.842 -18.007 -1.664 1.00 93.94 157 GLU A O 1
ATOM 1235 N N . GLN A 1 158 ? 4.718 -16.505 -2.899 1.00 95.62 158 GLN A N 1
ATOM 1236 C CA . GLN A 1 158 ? 4.623 -17.317 -4.108 1.00 95.62 158 GLN A CA 1
ATOM 1237 C C . GLN A 1 158 ? 5.844 -17.172 -5.035 1.00 95.62 158 GLN A C 1
ATOM 1239 O O . GLN A 1 158 ? 5.835 -17.697 -6.150 1.00 95.62 158 GLN A O 1
ATOM 1244 N N . ASN A 1 159 ? 6.915 -16.508 -4.581 1.00 95.25 159 ASN A N 1
ATOM 1245 C CA . ASN A 1 159 ? 8.146 -16.249 -5.333 1.00 95.25 159 ASN A CA 1
ATOM 1246 C C . ASN A 1 159 ? 7.899 -15.513 -6.654 1.00 95.25 159 ASN A C 1
ATOM 1248 O O . ASN A 1 159 ? 8.470 -15.872 -7.689 1.00 95.25 159 ASN A O 1
ATOM 1252 N N . GLY A 1 160 ? 6.988 -14.536 -6.623 1.00 96.38 160 GLY A N 1
ATOM 1253 C CA . GLY A 1 160 ? 6.506 -13.882 -7.827 1.00 96.38 160 GLY A CA 1
ATOM 1254 C C . GLY A 1 160 ? 5.831 -14.893 -8.741 1.00 96.38 160 GLY A C 1
ATOM 1255 O O . GLY A 1 160 ? 6.197 -14.977 -9.904 1.00 96.38 160 GLY A O 1
ATOM 1256 N N . ARG A 1 161 ? 4.850 -15.663 -8.250 1.00 97.38 161 ARG A N 1
ATOM 1257 C CA . ARG A 1 161 ? 3.817 -16.349 -9.061 1.00 97.38 161 ARG A CA 1
ATOM 1258 C C . ARG A 1 161 ? 2.447 -15.778 -8.716 1.00 97.38 161 ARG A C 1
ATOM 1260 O O . ARG A 1 161 ? 2.235 -15.404 -7.560 1.00 97.38 161 ARG A O 1
ATOM 1267 N N . LYS A 1 162 ? 1.529 -15.725 -9.687 1.00 97.62 162 LYS A N 1
ATOM 1268 C CA . LYS A 1 162 ? 0.190 -15.164 -9.469 1.00 97.62 162 LYS A CA 1
ATOM 1269 C C . LYS A 1 162 ? -0.544 -15.970 -8.392 1.00 97.62 162 LYS A C 1
ATOM 1271 O O . LYS A 1 162 ? -0.700 -17.182 -8.561 1.00 97.62 162 LYS A O 1
ATOM 1276 N N . PRO A 1 163 ? -0.978 -15.340 -7.285 1.00 97.06 163 PRO A N 1
ATOM 1277 C CA . PRO A 1 163 ? -1.792 -16.022 -6.289 1.00 97.06 163 PRO A CA 1
ATOM 1278 C C . PRO A 1 163 ? -3.115 -16.504 -6.897 1.00 97.06 163 PRO A C 1
ATOM 1280 O O . PRO A 1 163 ? -3.689 -15.834 -7.753 1.00 97.06 163 PRO A O 1
ATOM 1283 N N . SER A 1 164 ? -3.617 -17.652 -6.435 1.00 96.12 164 SER A N 1
ATOM 1284 C CA . SER A 1 164 ? -4.913 -18.190 -6.879 1.00 96.12 164 SER A CA 1
ATOM 1285 C C . SER A 1 164 ? -6.095 -17.331 -6.433 1.00 96.12 164 SER A C 1
ATOM 1287 O O . SER A 1 164 ? -7.145 -17.352 -7.066 1.00 96.12 164 SER A O 1
ATOM 1289 N N . GLU A 1 165 ? -5.925 -16.591 -5.339 1.00 96.06 165 GLU A N 1
ATOM 1290 C CA . GLU A 1 165 ? -6.940 -15.727 -4.754 1.00 96.06 165 GLU A CA 1
ATOM 1291 C C . GLU A 1 165 ? -6.456 -14.279 -4.771 1.00 96.06 165 GLU A C 1
ATOM 1293 O O . GLU A 1 165 ? -5.351 -13.967 -4.321 1.00 96.06 165 GLU A O 1
ATOM 1298 N N . GLY A 1 166 ? -7.309 -13.397 -5.277 1.00 96.56 166 GLY A N 1
ATOM 1299 C CA . GLY A 1 166 ? -7.124 -11.954 -5.264 1.00 96.56 166 GLY A CA 1
ATOM 1300 C C . GLY A 1 166 ? -8.467 -11.259 -5.097 1.00 96.56 166 GLY A C 1
ATOM 1301 O O . GLY A 1 166 ? -9.526 -11.888 -5.146 1.00 96.56 166 GLY A O 1
ATOM 1302 N N . LEU A 1 167 ? -8.434 -9.950 -4.877 1.00 98.06 167 LEU A N 1
ATOM 1303 C CA . LEU A 1 167 ? -9.642 -9.132 -4.838 1.00 98.06 167 LEU A CA 1
ATOM 1304 C C . LEU A 1 167 ? -9.745 -8.328 -6.121 1.00 98.06 167 LEU A C 1
ATOM 1306 O O . LEU A 1 167 ? -8.728 -7.887 -6.642 1.00 98.06 167 LEU A O 1
ATOM 1310 N N . SER A 1 168 ? -10.958 -8.061 -6.603 1.00 98.50 168 SER A N 1
ATOM 1311 C CA . SER A 1 168 ? -11.105 -7.033 -7.632 1.00 98.50 168 SER A CA 1
ATOM 1312 C C . SER A 1 168 ? -10.582 -5.699 -7.093 1.00 98.50 168 SER A C 1
ATOM 1314 O O . SER A 1 168 ? -10.740 -5.394 -5.903 1.00 98.50 168 SER A O 1
ATOM 1316 N N . LEU A 1 169 ? -9.965 -4.894 -7.954 1.00 98.56 169 LEU A N 1
ATOM 1317 C CA . LEU A 1 169 ? -9.381 -3.614 -7.568 1.00 98.56 169 LEU A CA 1
ATOM 1318 C C . LEU A 1 169 ? -10.428 -2.704 -6.904 1.00 98.56 169 LEU A C 1
ATOM 1320 O O . LEU A 1 169 ? -10.128 -2.065 -5.898 1.00 98.56 169 LEU A O 1
ATOM 1324 N N . GLN A 1 170 ? -11.677 -2.731 -7.387 1.00 98.31 170 GLN A N 1
ATOM 1325 C CA . GLN A 1 170 ? -12.809 -2.033 -6.770 1.00 98.31 170 GLN A CA 1
ATOM 1326 C C . GLN A 1 170 ? -13.014 -2.442 -5.308 1.00 98.31 170 GLN A C 1
ATOM 1328 O O . GLN A 1 170 ? -13.106 -1.590 -4.427 1.00 98.31 170 GLN A O 1
ATOM 1333 N N . LYS A 1 171 ? -13.062 -3.753 -5.027 1.00 98.00 171 LYS A N 1
ATOM 1334 C CA . LYS A 1 171 ? -13.266 -4.267 -3.666 1.00 98.00 171 LYS A CA 1
ATOM 1335 C C . LYS A 1 171 ? -12.075 -3.948 -2.776 1.00 98.00 171 LYS A C 1
ATOM 1337 O O . LYS A 1 171 ? -12.273 -3.580 -1.621 1.00 98.00 171 LYS A O 1
ATOM 1342 N N . LEU A 1 172 ? -10.853 -4.086 -3.286 1.00 98.06 172 LEU A N 1
ATOM 1343 C CA . LEU A 1 172 ? -9.654 -3.783 -2.514 1.00 98.06 172 LEU A CA 1
ATOM 1344 C C . LEU A 1 172 ? -9.611 -2.295 -2.137 1.00 98.06 172 LEU A C 1
ATOM 1346 O O . LEU A 1 172 ? -9.499 -1.973 -0.953 1.00 98.06 172 LEU A O 1
ATOM 1350 N N . LEU A 1 173 ? -9.793 -1.388 -3.099 1.00 97.88 173 LEU A N 1
ATOM 1351 C CA . LEU A 1 173 ? -9.793 0.045 -2.814 1.00 97.88 173 LEU A CA 1
ATOM 1352 C C . LEU A 1 173 ? -11.008 0.443 -1.954 1.00 97.88 173 LEU A C 1
ATOM 1354 O O . LEU A 1 173 ? -10.855 1.044 -0.894 1.00 97.88 173 LEU A O 1
ATOM 1358 N N . GLY A 1 174 ? -12.217 0.030 -2.335 1.00 96.62 174 GLY A N 1
ATOM 1359 C CA . GLY A 1 174 ? -13.459 0.417 -1.662 1.00 96.62 174 GLY A CA 1
ATOM 1360 C C . GLY A 1 174 ? -13.666 -0.177 -0.262 1.00 96.62 174 GLY A C 1
ATOM 1361 O O . GLY A 1 174 ? -14.351 0.440 0.562 1.00 96.62 174 GLY A O 1
ATOM 1362 N N . ASN A 1 175 ? -13.097 -1.353 0.036 1.00 94.69 175 ASN A N 1
ATOM 1363 C CA . ASN A 1 175 ? -13.342 -2.061 1.301 1.00 94.69 175 ASN A CA 1
ATOM 1364 C C . ASN A 1 175 ? -12.105 -2.245 2.174 1.00 94.69 175 ASN A C 1
ATOM 1366 O O . ASN A 1 175 ? -12.266 -2.428 3.378 1.00 94.69 175 ASN A O 1
ATOM 1370 N N . GLN A 1 176 ? -10.894 -2.244 1.614 1.00 95.00 176 GLN A N 1
ATOM 1371 C CA . GLN A 1 176 ? -9.671 -2.353 2.414 1.00 95.00 176 GLN A CA 1
ATOM 1372 C C . GLN A 1 176 ? -8.967 -1.008 2.535 1.00 95.00 176 GLN A C 1
ATOM 1374 O O . GLN A 1 176 ? -8.678 -0.577 3.652 1.00 95.00 176 GLN A O 1
ATOM 1379 N N . PHE A 1 177 ? -8.742 -0.318 1.416 1.00 95.81 177 PHE A N 1
ATOM 1380 C CA . PHE A 1 177 ? -8.077 0.982 1.436 1.00 95.81 177 PHE A CA 1
ATOM 1381 C C . PHE A 1 177 ? -8.949 2.035 2.131 1.00 95.81 177 PHE A C 1
ATOM 1383 O O . PHE A 1 177 ? -8.494 2.637 3.097 1.00 95.81 177 PHE A O 1
ATOM 1390 N N . LEU A 1 178 ? -10.228 2.189 1.776 1.00 95.38 178 LEU A N 1
ATOM 1391 C CA . LEU A 1 178 ? -11.103 3.144 2.482 1.00 95.38 178 LEU A CA 1
ATOM 1392 C C . LEU A 1 178 ? -11.371 2.775 3.951 1.00 95.38 178 LEU A C 1
ATOM 1394 O O . LEU A 1 178 ? -11.606 3.658 4.766 1.00 95.38 178 LEU A O 1
ATOM 1398 N N . ALA A 1 179 ? -11.307 1.489 4.307 1.00 91.94 179 ALA A N 1
ATOM 1399 C CA . ALA A 1 179 ? -11.525 1.020 5.680 1.00 91.94 179 ALA A CA 1
ATOM 1400 C C . ALA A 1 179 ? -10.244 0.968 6.527 1.00 91.94 179 ALA A C 1
ATOM 1402 O O . ALA A 1 179 ? -10.232 0.334 7.579 1.00 91.94 179 ALA A O 1
ATOM 1403 N N . CYS A 1 180 ? -9.145 1.568 6.063 1.00 91.00 180 CYS A N 1
ATOM 1404 C CA . CYS A 1 180 ? -7.895 1.612 6.825 1.00 91.00 180 CYS A CA 1
ATOM 1405 C C . CYS A 1 180 ? -7.262 0.262 7.162 1.00 91.00 180 CYS A C 1
ATOM 1407 O O . CYS A 1 180 ? -6.472 0.173 8.094 1.00 91.00 180 CYS A O 1
ATOM 1409 N N . LYS A 1 181 ? -7.530 -0.755 6.335 1.00 90.88 181 LYS A N 1
ATOM 1410 C CA . LYS A 1 181 ? -6.873 -2.068 6.422 1.00 90.88 181 LYS A CA 1
ATOM 1411 C C . LYS A 1 181 ? -5.545 -2.123 5.667 1.00 90.88 181 LYS A C 1
ATOM 1413 O O . LYS A 1 181 ? -4.665 -2.879 6.051 1.00 90.88 181 LYS A O 1
ATOM 1418 N N . ILE A 1 182 ? -5.424 -1.342 4.595 1.00 94.25 182 ILE A N 1
ATOM 1419 C CA . ILE A 1 182 ? -4.198 -1.182 3.799 1.00 94.25 182 ILE A CA 1
ATOM 1420 C C . ILE A 1 182 ? -3.965 0.294 3.484 1.00 94.25 182 ILE A C 1
ATOM 1422 O O . ILE A 1 182 ? -4.918 1.078 3.520 1.00 94.25 182 ILE A O 1
ATOM 1426 N N . GLY A 1 183 ? -2.740 0.648 3.111 1.00 95.19 183 GLY A N 1
ATOM 1427 C CA . GLY A 1 183 ? -2.296 2.023 2.894 1.00 95.19 183 GLY A CA 1
ATOM 1428 C C . GLY A 1 183 ? -1.969 2.732 4.205 1.00 95.19 183 GLY A C 1
ATOM 1429 O O . GLY A 1 183 ? -2.397 2.298 5.274 1.00 95.19 183 GLY A O 1
ATOM 1430 N N . ASP A 1 184 ? -1.247 3.841 4.113 1.00 94.56 184 ASP A N 1
ATOM 1431 C CA . ASP A 1 184 ? -0.705 4.542 5.278 1.00 94.56 184 ASP A CA 1
ATOM 1432 C C . ASP A 1 184 ? -0.857 6.062 5.13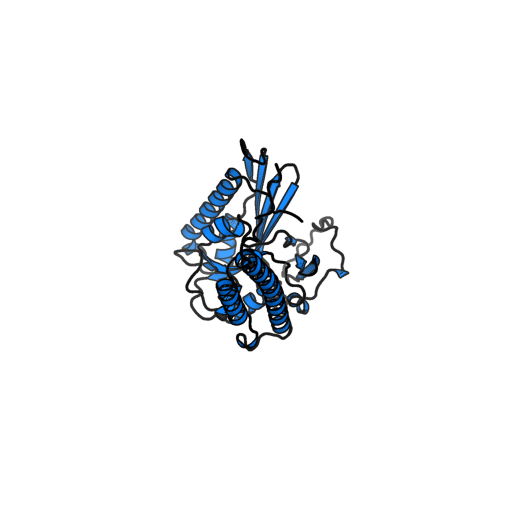4 1.00 94.56 184 ASP A C 1
ATOM 1434 O O . ASP A 1 184 ? -0.825 6.582 4.018 1.00 94.56 184 ASP A O 1
ATOM 1438 N N . SER A 1 185 ? -1.097 6.764 6.243 1.00 94.00 185 SER A N 1
ATOM 1439 C CA . SER A 1 185 ? -1.231 8.227 6.262 1.00 94.00 185 SER A CA 1
ATOM 1440 C C . SER A 1 185 ? 0.103 8.952 6.339 1.00 94.00 185 SER A C 1
ATOM 1442 O O . SER A 1 185 ? 0.164 10.117 5.967 1.00 94.00 185 SER A O 1
ATOM 1444 N N . ASP A 1 186 ? 1.144 8.277 6.824 1.00 94.50 186 ASP A N 1
ATOM 1445 C CA . ASP A 1 186 ? 2.474 8.856 6.967 1.00 94.50 186 ASP A CA 1
ATOM 1446 C C . ASP A 1 186 ? 3.305 8.667 5.690 1.00 94.50 186 ASP A C 1
ATOM 1448 O O . ASP A 1 186 ? 4.368 9.260 5.565 1.00 94.50 186 ASP A O 1
ATOM 1452 N N . LEU A 1 187 ? 2.820 7.873 4.727 1.00 95.81 187 LEU A N 1
ATOM 1453 C CA . LEU A 1 187 ? 3.424 7.698 3.409 1.00 95.81 187 LEU A CA 1
ATOM 1454 C C . LEU A 1 187 ? 2.980 8.819 2.457 1.00 95.81 187 LEU A C 1
ATOM 1456 O O . LEU A 1 187 ? 1.802 8.910 2.115 1.00 95.81 187 LEU A O 1
ATOM 1460 N N . GLU A 1 188 ? 3.914 9.625 1.959 1.00 95.06 188 GLU A N 1
ATOM 1461 C CA . GLU A 1 188 ? 3.625 10.726 1.029 1.00 95.06 188 GLU A CA 1
ATOM 1462 C C . GLU A 1 188 ? 4.656 10.816 -0.099 1.00 95.06 188 GLU A C 1
ATOM 1464 O O . GLU A 1 188 ? 5.843 10.543 0.103 1.00 95.06 188 GLU A O 1
ATOM 1469 N N . TYR A 1 189 ? 4.219 11.252 -1.284 1.00 93.12 189 TYR A N 1
ATOM 1470 C CA . TYR A 1 189 ? 5.112 11.500 -2.415 1.00 93.12 189 TYR A CA 1
ATOM 1471 C C . TYR A 1 189 ? 5.092 12.969 -2.855 1.00 93.12 189 TYR A C 1
ATOM 1473 O O . TYR A 1 189 ? 4.045 13.545 -3.156 1.00 93.12 189 TYR A O 1
ATOM 1481 N N . ASP A 1 190 ? 6.274 13.582 -2.950 1.00 91.31 190 ASP A N 1
ATOM 1482 C CA . ASP A 1 190 ? 6.449 14.878 -3.609 1.00 91.31 190 ASP A CA 1
ATOM 1483 C C . ASP A 1 190 ? 7.001 14.661 -5.026 1.00 91.31 190 ASP A C 1
ATOM 1485 O O . ASP A 1 190 ? 8.185 14.350 -5.179 1.00 91.31 190 ASP A O 1
ATOM 1489 N N . PRO A 1 191 ? 6.183 14.836 -6.082 1.00 85.88 191 PRO A N 1
ATOM 1490 C CA . PRO A 1 191 ? 6.633 14.656 -7.459 1.00 85.88 191 PRO A CA 1
ATOM 1491 C C . PRO A 1 191 ? 7.577 15.765 -7.948 1.00 85.88 191 PRO A C 1
ATOM 1493 O O . PRO A 1 191 ? 8.295 15.557 -8.929 1.00 85.88 191 PRO A O 1
ATOM 1496 N N . VAL A 1 192 ? 7.577 16.940 -7.306 1.00 85.50 192 VAL A N 1
ATOM 1497 C CA . VAL A 1 192 ? 8.431 18.079 -7.677 1.00 85.50 192 VAL A CA 1
ATOM 1498 C C . VAL A 1 192 ? 9.853 17.818 -7.201 1.00 85.50 192 VAL A C 1
ATOM 1500 O O . VAL A 1 192 ? 10.792 17.847 -7.997 1.00 85.50 192 VAL A O 1
ATOM 1503 N N . GLU A 1 193 ? 9.996 17.498 -5.916 1.00 86.31 193 GLU A N 1
ATOM 1504 C CA . GLU A 1 193 ? 11.293 17.206 -5.294 1.00 86.31 193 GLU A CA 1
ATOM 1505 C C . GLU A 1 193 ? 11.724 15.737 -5.474 1.00 86.31 193 GLU A C 1
ATOM 1507 O O . GLU A 1 193 ? 12.884 15.392 -5.229 1.00 86.31 193 GLU A O 1
ATOM 1512 N N . LYS A 1 194 ? 10.812 14.885 -5.968 1.00 87.44 194 LYS A N 1
ATOM 1513 C CA . LYS A 1 194 ? 10.976 13.435 -6.174 1.00 87.44 194 LYS A CA 1
ATOM 1514 C C . LYS A 1 194 ? 11.346 12.721 -4.876 1.00 87.44 194 LYS A C 1
ATOM 1516 O O . LYS A 1 194 ? 12.296 11.938 -4.845 1.00 87.44 194 LYS A O 1
ATOM 1521 N N . LEU A 1 195 ? 10.598 13.021 -3.818 1.00 91.94 195 LEU A N 1
ATOM 1522 C CA . LEU A 1 195 ? 10.801 12.471 -2.480 1.00 91.94 195 LEU A CA 1
ATOM 1523 C C . LEU A 1 195 ? 9.663 11.517 -2.148 1.00 91.94 195 LEU A C 1
ATOM 1525 O O . LEU A 1 195 ? 8.500 11.902 -2.255 1.00 91.94 195 LEU A O 1
ATOM 1529 N N . LEU A 1 196 ? 9.996 10.301 -1.724 1.00 94.38 196 LEU A N 1
ATOM 1530 C CA . LEU A 1 196 ? 9.059 9.444 -1.001 1.00 94.38 196 LEU A CA 1
ATOM 1531 C C . LEU A 1 196 ? 9.382 9.572 0.482 1.00 94.38 196 LEU A C 1
ATOM 1533 O O . LEU A 1 196 ? 10.521 9.331 0.877 1.00 94.38 196 LEU A O 1
ATOM 1537 N N . VAL A 1 197 ? 8.398 9.985 1.270 1.00 95.81 197 VAL A N 1
ATOM 1538 C CA . VAL A 1 197 ? 8.525 10.297 2.697 1.00 95.81 197 VAL A CA 1
ATOM 1539 C C . VAL A 1 197 ? 7.661 9.319 3.473 1.00 95.81 197 VAL A C 1
ATOM 1541 O O . VAL A 1 197 ? 6.544 9.026 3.046 1.00 95.81 197 VAL A O 1
ATOM 1544 N N . TRP A 1 198 ? 8.172 8.794 4.584 1.00 95.81 198 TRP A N 1
ATOM 1545 C CA . TRP A 1 198 ? 7.379 7.978 5.498 1.00 95.81 198 TRP A CA 1
ATOM 1546 C C . TRP A 1 198 ? 7.878 8.044 6.935 1.00 95.81 198 TRP A C 1
ATOM 1548 O O . TRP A 1 198 ? 8.973 8.531 7.211 1.00 95.81 198 TRP A O 1
ATOM 1558 N N . GLN A 1 199 ? 7.060 7.542 7.857 1.00 94.69 199 GLN A N 1
ATOM 1559 C CA . GLN A 1 199 ? 7.466 7.293 9.232 1.00 94.69 199 GLN A CA 1
ATOM 1560 C C . GLN A 1 199 ? 7.938 5.840 9.385 1.00 94.69 199 GLN A C 1
ATOM 1562 O O . GLN A 1 199 ? 7.185 4.902 9.103 1.00 94.69 199 GLN A O 1
ATOM 1567 N N . ASP A 1 200 ? 9.177 5.641 9.828 1.00 92.31 200 ASP A N 1
ATOM 1568 C CA . ASP A 1 200 ? 9.733 4.308 10.052 1.00 92.31 200 ASP A CA 1
ATOM 1569 C C . ASP A 1 200 ? 9.285 3.697 11.393 1.00 92.31 200 ASP A C 1
ATOM 1571 O O . ASP A 1 200 ? 8.633 4.350 12.215 1.00 92.31 200 ASP A O 1
ATOM 1575 N N . ILE A 1 201 ? 9.632 2.431 11.637 1.00 85.50 201 ILE A N 1
ATOM 1576 C CA . ILE A 1 201 ? 9.297 1.696 12.873 1.00 85.50 201 ILE A CA 1
ATOM 1577 C C . ILE A 1 201 ? 9.784 2.359 14.175 1.00 85.50 201 ILE A C 1
ATOM 1579 O O . ILE A 1 201 ? 9.237 2.067 15.242 1.00 85.50 201 ILE A O 1
ATOM 1583 N N . HIS A 1 202 ? 10.770 3.258 14.112 1.00 86.94 202 HIS A N 1
ATOM 1584 C CA . HIS A 1 202 ? 11.256 4.044 15.250 1.00 86.94 202 HIS A CA 1
ATOM 1585 C C . HIS A 1 202 ? 10.485 5.354 15.437 1.00 86.94 202 HIS A C 1
ATOM 1587 O O . HIS A 1 202 ? 10.676 6.052 16.432 1.00 86.94 202 HIS A O 1
ATOM 1593 N N . ARG A 1 203 ? 9.513 5.610 14.555 1.00 88.88 203 ARG A N 1
ATOM 1594 C CA . ARG A 1 203 ? 8.714 6.831 14.437 1.00 88.88 203 ARG A CA 1
ATOM 1595 C C . ARG A 1 203 ? 9.496 8.025 13.910 1.00 88.88 203 ARG A C 1
ATOM 1597 O O . ARG A 1 203 ? 8.990 9.150 13.974 1.00 88.88 203 ARG A O 1
ATOM 1604 N N . ASP A 1 204 ? 10.662 7.779 13.333 1.00 92.44 204 ASP A N 1
ATOM 1605 C CA . ASP A 1 204 ? 11.429 8.812 12.671 1.00 92.44 204 ASP A CA 1
ATOM 1606 C C . ASP A 1 204 ? 10.841 9.048 11.283 1.00 92.44 204 ASP A C 1
ATOM 1608 O O . ASP A 1 204 ? 10.463 8.121 10.564 1.00 92.44 204 ASP A O 1
ATOM 1612 N N . THR A 1 205 ? 10.692 10.319 10.914 1.00 94.38 205 THR A N 1
ATOM 1613 C CA . THR A 1 205 ? 10.353 10.657 9.533 1.00 94.38 205 THR A CA 1
ATOM 1614 C C . THR A 1 205 ? 11.618 10.524 8.706 1.00 94.38 205 THR A C 1
ATOM 1616 O O . THR A 1 205 ? 12.605 11.211 8.957 1.00 94.38 205 THR A O 1
ATOM 1619 N N . VAL A 1 206 ? 11.571 9.653 7.715 1.00 95.06 206 VAL A N 1
ATOM 1620 C CA . VAL A 1 206 ? 12.662 9.403 6.782 1.00 95.06 206 VAL A CA 1
ATOM 1621 C C . VAL A 1 206 ? 12.173 9.672 5.369 1.00 95.06 206 VAL A C 1
ATOM 1623 O O . VAL A 1 206 ? 10.969 9.692 5.092 1.00 95.06 206 VAL A O 1
ATOM 1626 N N . PHE A 1 207 ? 13.104 9.903 4.456 1.00 94.81 207 PHE A N 1
ATOM 1627 C CA . PHE A 1 207 ? 12.763 10.005 3.049 1.00 94.81 207 PHE A CA 1
ATOM 1628 C C . PHE A 1 207 ? 13.863 9.435 2.174 1.00 94.81 207 PHE A C 1
ATOM 1630 O O . PHE A 1 207 ? 15.032 9.402 2.546 1.00 94.81 207 PHE A O 1
ATOM 1637 N N . THR A 1 208 ? 13.491 9.046 0.962 1.00 91.88 208 THR A N 1
ATOM 1638 C CA . THR A 1 208 ? 14.462 8.754 -0.087 1.00 91.88 208 THR A CA 1
ATOM 1639 C C . THR A 1 208 ? 14.178 9.612 -1.312 1.00 91.88 208 THR A C 1
ATOM 1641 O O . THR A 1 208 ? 13.023 9.928 -1.627 1.00 91.88 208 THR A O 1
ATOM 1644 N N . LYS A 1 209 ? 15.252 10.051 -1.967 1.00 89.88 209 LYS A N 1
ATOM 1645 C CA . LYS A 1 209 ? 15.209 10.902 -3.150 1.00 89.88 209 LYS A CA 1
ATOM 1646 C C . LYS A 1 209 ? 15.552 10.094 -4.386 1.00 89.88 209 LYS A C 1
ATOM 1648 O O . LYS A 1 209 ? 16.464 9.271 -4.371 1.00 89.88 209 LYS A O 1
ATOM 1653 N N . PHE A 1 210 ? 14.869 10.387 -5.488 1.00 83.25 210 PHE A N 1
ATOM 1654 C CA . PHE A 1 210 ? 15.075 9.644 -6.724 1.00 83.25 210 PHE A CA 1
ATOM 1655 C C . PHE A 1 210 ? 15.524 10.510 -7.891 1.00 83.25 210 PHE A C 1
ATOM 1657 O O . PHE A 1 210 ? 15.010 11.603 -8.151 1.00 83.25 210 PHE A O 1
ATOM 1664 N N . ASN A 1 211 ? 16.451 9.956 -8.668 1.00 75.50 211 ASN A N 1
ATOM 1665 C CA . ASN A 1 211 ? 16.934 10.567 -9.893 1.00 75.50 211 ASN A CA 1
ATOM 1666 C C . ASN A 1 211 ? 16.119 10.061 -11.087 1.00 75.50 211 ASN A C 1
ATOM 1668 O O . ASN A 1 211 ? 16.374 8.997 -11.643 1.00 75.50 211 ASN A O 1
ATOM 1672 N N . LEU A 1 212 ? 15.143 10.857 -11.528 1.00 65.94 212 LEU A N 1
ATOM 1673 C CA . LEU A 1 212 ? 14.529 10.649 -12.842 1.00 65.94 212 LEU A CA 1
ATOM 1674 C C . LEU A 1 212 ? 15.433 11.245 -13.922 1.00 65.94 212 LEU A C 1
ATOM 1676 O O . LEU A 1 212 ? 15.429 12.464 -14.117 1.00 65.94 212 LEU A O 1
ATOM 1680 N N . ASN A 1 213 ? 16.162 10.389 -14.639 1.00 60.78 213 ASN A N 1
ATOM 1681 C CA . ASN A 1 213 ? 16.897 10.747 -15.854 1.00 60.78 213 ASN A CA 1
ATOM 1682 C C . ASN A 1 213 ? 15.912 11.032 -17.005 1.00 60.78 213 ASN A C 1
ATOM 1684 O O . ASN A 1 213 ? 15.761 10.227 -17.921 1.00 60.78 213 ASN A O 1
ATOM 1688 N N . ARG A 1 214 ? 15.198 12.165 -16.978 1.00 55.75 214 ARG A N 1
ATOM 1689 C CA . ARG A 1 214 ? 14.379 12.595 -18.126 1.00 55.75 214 ARG A CA 1
ATOM 1690 C C . ARG A 1 214 ? 15.260 13.348 -19.129 1.00 55.75 214 ARG A C 1
ATOM 1692 O O . ARG A 1 214 ? 15.908 14.324 -18.775 1.00 55.75 214 ARG A O 1
ATOM 1699 N N . LYS A 1 215 ? 15.267 12.896 -20.389 1.00 52.34 215 LYS A N 1
ATOM 1700 C CA . LYS A 1 215 ? 16.085 13.423 -21.505 1.00 52.34 215 LYS A CA 1
ATOM 1701 C C . LYS A 1 215 ? 15.560 14.718 -22.157 1.00 52.34 215 LYS A C 1
ATOM 1703 O O . LYS A 1 215 ? 16.002 15.066 -23.246 1.00 52.34 215 LYS A O 1
ATOM 1708 N N . LEU A 1 216 ? 14.654 15.458 -21.521 1.00 48.38 216 LEU A N 1
ATOM 1709 C CA . LEU A 1 216 ? 14.194 16.749 -22.042 1.00 48.38 216 LEU A CA 1
ATOM 1710 C C . LEU A 1 216 ? 13.878 17.700 -20.887 1.00 48.38 216 LEU A C 1
ATOM 1712 O O . LEU A 1 216 ? 12.950 17.460 -20.116 1.00 48.38 216 LEU A O 1
ATOM 1716 N N . THR A 1 217 ? 14.667 18.769 -20.777 1.00 47.25 217 THR A N 1
ATOM 1717 C CA . THR A 1 217 ? 14.535 19.787 -19.731 1.00 47.25 217 THR A CA 1
ATOM 1718 C C . THR A 1 217 ? 14.194 21.119 -20.385 1.00 47.25 217 THR A C 1
ATOM 1720 O O . THR A 1 217 ? 15.048 21.738 -21.014 1.00 47.25 217 THR A O 1
ATOM 1723 N N . ILE A 1 218 ? 12.956 21.583 -20.220 1.00 55.12 218 ILE A N 1
ATOM 1724 C CA . ILE A 1 218 ? 12.634 23.009 -20.333 1.00 55.12 218 ILE A CA 1
ATOM 1725 C C . ILE A 1 218 ? 12.759 23.558 -18.911 1.00 55.12 218 ILE A C 1
ATOM 1727 O O . ILE A 1 218 ? 11.988 23.179 -18.031 1.00 55.12 218 ILE A O 1
ATOM 1731 N N . SER A 1 219 ? 13.785 24.371 -18.656 1.00 51.03 219 SER A N 1
ATOM 1732 C CA . SER A 1 219 ? 14.074 24.880 -17.312 1.00 51.03 219 SER A CA 1
ATOM 1733 C C . SER A 1 219 ? 13.179 26.080 -17.005 1.00 51.03 219 SER A C 1
ATOM 1735 O O . SER A 1 219 ? 13.462 27.198 -17.431 1.00 51.03 219 SER A O 1
ATOM 1737 N N . VAL A 1 220 ? 12.082 25.846 -16.287 1.00 59.94 220 VAL A N 1
ATOM 1738 C CA . VAL A 1 220 ? 11.253 26.906 -15.701 1.00 59.94 220 VAL A CA 1
ATOM 1739 C C . VAL A 1 220 ? 11.516 26.916 -14.200 1.00 59.94 220 VAL A C 1
ATOM 1741 O O . VAL A 1 220 ? 11.106 26.003 -13.485 1.00 59.94 220 VAL A O 1
ATOM 1744 N N . THR A 1 221 ? 12.221 27.935 -13.711 1.00 55.94 221 THR A N 1
ATOM 1745 C CA . THR A 1 221 ? 12.511 28.078 -12.280 1.00 55.94 221 THR A CA 1
ATOM 1746 C C . THR A 1 221 ? 11.297 28.674 -11.569 1.00 55.94 221 THR A C 1
ATOM 1748 O O . THR A 1 221 ? 11.160 29.890 -11.459 1.00 55.94 221 THR A O 1
ATOM 1751 N N . ALA A 1 222 ? 10.396 27.819 -11.088 1.00 55.31 222 ALA A N 1
ATOM 1752 C CA . ALA A 1 222 ? 9.384 28.230 -10.121 1.00 55.31 222 ALA A CA 1
ATOM 1753 C C . ALA A 1 222 ? 10.045 28.500 -8.749 1.00 55.31 222 ALA A C 1
ATOM 1755 O O . ALA A 1 222 ? 11.058 27.870 -8.424 1.00 55.31 222 ALA A O 1
ATOM 1756 N N . PRO A 1 223 ? 9.512 29.416 -7.917 1.00 66.50 223 PRO A N 1
ATOM 1757 C CA . PRO A 1 223 ? 9.985 29.574 -6.545 1.00 66.50 223 PRO A CA 1
ATOM 1758 C C . PRO A 1 223 ? 9.882 28.236 -5.803 1.00 66.50 223 PRO A C 1
ATOM 1760 O O . PRO A 1 223 ? 8.845 27.574 -5.865 1.00 66.50 223 PRO A O 1
ATOM 1763 N N . LYS A 1 224 ? 10.957 27.843 -5.104 1.00 55.16 224 LYS A N 1
ATOM 1764 C CA . LYS A 1 224 ? 11.013 26.600 -4.321 1.00 55.16 224 LYS A CA 1
ATOM 1765 C C . LYS A 1 224 ? 9.886 26.597 -3.288 1.00 55.16 224 LYS A C 1
ATOM 1767 O O . LYS A 1 224 ? 9.963 27.289 -2.276 1.00 55.16 224 LYS A O 1
ATOM 1772 N N . ARG A 1 225 ? 8.840 25.819 -3.547 1.00 63.81 225 ARG A N 1
ATOM 1773 C CA . ARG A 1 225 ? 7.806 25.470 -2.573 1.00 63.81 225 ARG A CA 1
ATOM 1774 C C . ARG A 1 225 ? 7.895 23.965 -2.371 1.00 63.81 225 ARG A C 1
ATOM 1776 O O . ARG A 1 225 ? 7.202 23.221 -3.053 1.00 63.81 225 ARG A O 1
ATOM 1783 N N . THR A 1 226 ? 8.785 23.529 -1.478 1.00 65.81 226 THR A N 1
ATOM 1784 C CA . THR A 1 226 ? 8.720 22.146 -0.985 1.00 65.81 226 THR A CA 1
ATOM 1785 C C . THR A 1 226 ? 7.378 21.963 -0.281 1.00 65.81 226 THR A C 1
ATOM 1787 O O . THR A 1 226 ? 6.958 22.843 0.479 1.00 65.81 226 THR A O 1
ATOM 1790 N N . ARG A 1 227 ? 6.693 20.839 -0.525 1.00 76.81 227 ARG A N 1
ATOM 1791 C CA . ARG A 1 227 ? 5.500 20.479 0.261 1.00 76.81 227 ARG A CA 1
ATOM 1792 C C . ARG A 1 227 ? 5.857 20.151 1.714 1.00 76.81 227 ARG A C 1
ATOM 1794 O O . ARG A 1 227 ? 4.978 20.160 2.570 1.00 76.81 227 ARG A O 1
ATOM 1801 N N . PHE A 1 228 ? 7.139 19.926 1.994 1.00 81.62 228 PHE A N 1
ATOM 1802 C CA . PHE A 1 228 ? 7.650 19.453 3.270 1.00 81.62 228 PHE A CA 1
ATOM 1803 C C . PHE A 1 228 ? 8.689 20.423 3.856 1.00 81.62 228 PHE A C 1
ATOM 1805 O O . PHE A 1 228 ? 9.894 20.180 3.767 1.00 81.62 228 PHE A O 1
ATOM 1812 N N . PRO A 1 229 ? 8.261 21.534 4.484 1.00 82.94 229 PRO A N 1
ATOM 1813 C CA . PRO A 1 229 ? 9.186 22.494 5.096 1.00 82.94 229 PRO A CA 1
ATOM 1814 C C . PRO A 1 229 ? 9.937 21.927 6.313 1.00 82.94 229 PRO A C 1
ATOM 1816 O O . PRO A 1 229 ? 10.885 22.545 6.788 1.00 82.94 229 PRO A O 1
ATOM 1819 N N . TYR A 1 230 ? 9.504 20.775 6.831 1.00 83.50 230 TYR A N 1
ATOM 1820 C CA . TYR A 1 230 ? 10.069 20.120 8.010 1.00 83.50 230 TYR A CA 1
ATOM 1821 C C . TYR A 1 230 ? 11.162 19.092 7.689 1.00 83.50 230 TYR A C 1
ATOM 1823 O O . TYR A 1 230 ? 11.830 18.631 8.612 1.00 83.50 230 TYR A O 1
ATOM 1831 N N . ILE A 1 231 ? 11.344 18.714 6.419 1.00 86.06 231 ILE A N 1
ATOM 1832 C CA . ILE A 1 231 ? 12.365 17.737 6.033 1.00 86.06 231 ILE A CA 1
ATOM 1833 C C . ILE A 1 231 ? 13.747 18.384 6.083 1.00 86.06 231 ILE A C 1
ATOM 1835 O O . ILE A 1 231 ? 13.965 19.463 5.528 1.00 86.06 231 ILE A O 1
ATOM 1839 N N . LYS A 1 232 ? 14.688 17.693 6.726 1.00 88.69 232 LYS A N 1
ATOM 1840 C CA . LYS A 1 232 ? 16.087 18.103 6.851 1.00 88.69 232 LYS A CA 1
ATOM 1841 C C . LYS A 1 232 ? 17.008 17.102 6.142 1.00 88.69 232 LYS A C 1
ATOM 1843 O O . LYS A 1 232 ? 16.653 15.927 6.087 1.00 88.69 232 LYS A O 1
ATOM 1848 N N . PRO A 1 233 ? 18.176 17.520 5.617 1.00 87.81 233 PRO A N 1
ATOM 1849 C CA . PRO A 1 233 ? 19.085 16.633 4.881 1.00 87.81 233 PRO A CA 1
ATOM 1850 C C . PRO A 1 233 ? 19.493 15.359 5.635 1.00 87.81 233 PRO A C 1
ATOM 1852 O O . PRO A 1 233 ? 19.670 14.318 5.020 1.00 87.81 233 PRO A O 1
ATOM 1855 N N . GLU A 1 234 ? 19.602 15.414 6.961 1.00 90.94 234 GLU A N 1
ATOM 1856 C CA . GLU A 1 234 ? 19.932 14.263 7.808 1.00 90.94 234 GLU A CA 1
ATOM 1857 C C . GLU A 1 234 ? 18.855 13.164 7.848 1.00 90.94 234 GLU A C 1
ATOM 1859 O O . GLU A 1 234 ? 19.127 12.069 8.329 1.00 90.94 234 GLU A O 1
ATOM 1864 N N . MET A 1 235 ? 17.645 13.441 7.351 1.00 91.75 235 MET A N 1
ATOM 1865 C CA . MET A 1 235 ? 16.548 12.469 7.249 1.00 91.75 235 MET A CA 1
ATOM 1866 C C . MET A 1 235 ? 16.587 11.684 5.924 1.00 91.75 235 MET A C 1
ATOM 1868 O O . MET A 1 235 ? 15.755 10.798 5.713 1.00 91.75 235 MET A O 1
ATOM 1872 N N . GLU A 1 236 ? 17.507 12.032 5.012 1.00 93.62 236 GLU A N 1
ATOM 1873 C CA . GLU A 1 236 ? 17.689 11.338 3.737 1.00 93.62 236 GLU A CA 1
ATOM 1874 C C . GLU A 1 236 ? 18.343 9.980 3.970 1.00 93.62 236 GLU A C 1
ATOM 1876 O O . GLU A 1 236 ? 19.463 9.899 4.479 1.00 93.62 236 GLU A O 1
ATOM 1881 N N . ILE A 1 237 ? 17.682 8.916 3.526 1.00 92.69 237 ILE A N 1
ATOM 1882 C CA . ILE A 1 237 ? 18.253 7.573 3.546 1.00 92.69 237 ILE A CA 1
ATOM 1883 C C . ILE A 1 237 ? 18.699 7.152 2.149 1.00 92.69 237 ILE A C 1
ATOM 1885 O O . ILE A 1 237 ? 18.030 7.403 1.136 1.00 92.69 237 ILE A O 1
ATOM 1889 N N . GLN A 1 238 ? 19.848 6.479 2.094 1.00 91.06 238 GLN A N 1
ATOM 1890 C CA . GLN A 1 238 ? 20.356 5.918 0.851 1.00 91.06 238 GLN A CA 1
ATOM 1891 C C . GLN A 1 238 ? 19.488 4.740 0.413 1.00 91.06 238 GLN A C 1
ATOM 1893 O O . GLN A 1 238 ? 18.923 4.009 1.224 1.00 91.06 238 GLN A O 1
ATOM 1898 N N . SER A 1 239 ? 19.408 4.509 -0.897 1.00 86.00 239 SER A N 1
ATOM 1899 C CA . SER A 1 239 ? 18.599 3.419 -1.456 1.00 86.00 239 SER A CA 1
ATOM 1900 C C . SER A 1 239 ? 19.005 2.030 -0.943 1.00 86.00 239 SER A C 1
ATOM 1902 O O . SER A 1 239 ? 18.165 1.137 -0.875 1.00 86.00 239 SER A O 1
ATOM 1904 N N . SER A 1 240 ? 20.275 1.839 -0.569 1.00 86.81 240 SER A N 1
ATOM 1905 C CA . SER A 1 240 ? 20.769 0.603 0.056 1.00 86.81 240 SER A CA 1
ATOM 1906 C C . SER A 1 240 ? 20.174 0.342 1.439 1.00 86.81 240 SER A C 1
ATOM 1908 O O . SER A 1 240 ? 20.093 -0.813 1.855 1.00 86.81 240 SER A O 1
ATOM 1910 N N . ASP A 1 241 ? 19.732 1.399 2.117 1.00 90.12 241 ASP A N 1
ATOM 1911 C CA . ASP A 1 241 ? 19.359 1.382 3.530 1.00 90.12 241 ASP A CA 1
ATOM 1912 C C . ASP A 1 241 ? 17.832 1.344 3.711 1.00 90.12 241 ASP A C 1
ATOM 1914 O O . ASP A 1 241 ? 17.338 1.245 4.830 1.00 90.12 241 ASP A O 1
ATOM 1918 N N . LEU A 1 242 ? 17.059 1.338 2.615 1.00 87.44 242 LEU A N 1
ATOM 1919 C CA . LEU A 1 242 ? 15.589 1.280 2.640 1.00 87.44 242 LEU A CA 1
ATOM 1920 C C . LEU A 1 242 ? 15.039 0.105 3.456 1.00 87.44 242 LEU A C 1
ATOM 1922 O O . LEU A 1 242 ? 14.001 0.226 4.099 1.00 87.44 242 LEU A O 1
ATOM 1926 N N . ALA A 1 243 ? 15.721 -1.040 3.433 1.00 86.00 243 ALA A N 1
ATOM 1927 C CA . ALA A 1 243 ? 15.302 -2.223 4.183 1.00 86.00 243 ALA A CA 1
ATOM 1928 C C . ALA A 1 243 ? 15.491 -2.065 5.706 1.00 86.00 243 ALA A C 1
ATOM 1930 O O . ALA A 1 243 ? 14.856 -2.781 6.473 1.00 86.00 243 ALA A O 1
ATOM 1931 N N . ILE A 1 244 ? 16.347 -1.133 6.140 1.00 87.00 244 ILE A N 1
ATOM 1932 C CA . ILE A 1 244 ? 16.644 -0.851 7.554 1.00 87.00 244 ILE A CA 1
ATOM 1933 C C . ILE A 1 244 ? 15.607 0.117 8.147 1.00 87.00 244 ILE A C 1
ATOM 1935 O O . ILE A 1 244 ? 15.377 0.102 9.352 1.00 87.00 244 ILE A O 1
ATOM 1939 N N . HIS A 1 245 ? 14.920 0.891 7.299 1.00 87.19 245 HIS A N 1
ATOM 1940 C CA . HIS A 1 245 ? 13.880 1.848 7.691 1.00 87.19 245 HIS A CA 1
ATOM 1941 C C . HIS A 1 245 ? 12.491 1.442 7.177 1.00 87.19 245 HIS A C 1
ATOM 1943 O O . HIS A 1 245 ? 11.887 2.166 6.377 1.00 87.19 245 HIS A O 1
ATOM 1949 N N . PRO A 1 246 ? 11.947 0.285 7.591 1.00 87.62 246 PRO A N 1
ATOM 1950 C CA . PRO A 1 246 ? 10.619 -0.110 7.160 1.00 87.62 246 PRO A CA 1
ATOM 1951 C C . PRO A 1 246 ? 9.551 0.840 7.693 1.00 87.62 246 PRO A C 1
ATOM 1953 O O . PRO A 1 246 ? 9.656 1.362 8.803 1.00 87.62 246 PRO A O 1
ATOM 1956 N N . LEU A 1 247 ? 8.500 1.027 6.900 1.00 86.94 247 LEU A N 1
ATOM 1957 C CA . LEU A 1 247 ? 7.295 1.751 7.272 1.00 86.94 247 LEU A CA 1
ATOM 1958 C C . LEU A 1 247 ? 6.730 1.195 8.579 1.00 86.94 247 LEU A C 1
ATOM 1960 O O . LEU A 1 247 ? 6.566 -0.019 8.732 1.00 86.94 247 LEU A O 1
ATOM 1964 N N . ASN A 1 248 ? 6.346 2.093 9.484 1.00 82.12 248 ASN A N 1
ATOM 1965 C CA . ASN A 1 248 ? 5.585 1.768 10.688 1.00 82.12 248 ASN A CA 1
ATOM 1966 C C . ASN A 1 248 ? 4.128 1.416 10.365 1.00 82.12 248 ASN A C 1
ATOM 1968 O O . ASN A 1 248 ? 3.175 2.044 10.826 1.00 82.12 248 ASN A O 1
ATOM 1972 N N . SER A 1 249 ? 3.951 0.405 9.527 1.00 71.31 249 SER A N 1
ATOM 1973 C CA . SER A 1 249 ? 2.646 0.009 9.045 1.00 71.31 249 SER A CA 1
ATOM 1974 C C . SER A 1 249 ? 1.873 -0.680 10.159 1.00 71.31 249 SER A C 1
ATOM 1976 O O . SER A 1 249 ? 2.262 -1.735 10.665 1.00 71.31 249 SER A O 1
ATOM 1978 N N . ARG A 1 250 ? 0.704 -0.130 10.495 1.00 63.59 250 ARG A N 1
ATOM 1979 C CA . ARG A 1 250 ? -0.272 -0.820 11.357 1.00 63.59 250 ARG A CA 1
ATOM 1980 C C . ARG A 1 250 ? -0.769 -2.117 10.717 1.00 63.59 250 ARG A C 1
ATOM 1982 O O . ARG A 1 250 ? -1.112 -3.053 11.432 1.00 63.59 250 ARG A O 1
ATOM 1989 N N . ALA A 1 251 ? -0.766 -2.183 9.385 1.00 54.59 251 ALA A N 1
ATOM 1990 C CA . ALA A 1 251 ? -1.197 -3.342 8.609 1.00 54.59 251 ALA A CA 1
ATOM 1991 C C . ALA A 1 251 ? -0.217 -4.530 8.693 1.00 54.59 251 ALA A C 1
ATOM 1993 O O . ALA A 1 251 ? -0.569 -5.641 8.300 1.00 54.59 251 ALA A O 1
ATOM 1994 N N . LEU A 1 252 ? 0.976 -4.336 9.274 1.00 57.66 252 LEU A N 1
ATOM 1995 C CA . LEU A 1 252 ? 1.856 -5.432 9.685 1.00 57.66 252 LEU A CA 1
ATOM 1996 C C . LEU A 1 252 ? 1.286 -6.265 10.827 1.00 57.66 252 LEU A C 1
ATOM 1998 O O . LEU A 1 252 ? 1.776 -7.360 11.073 1.00 57.66 252 LEU A O 1
ATOM 2002 N N . ASN A 1 253 ? 0.268 -5.777 11.529 1.00 61.28 253 ASN A N 1
ATOM 2003 C CA . ASN A 1 253 ? -0.358 -6.511 12.607 1.00 61.28 253 ASN A CA 1
ATOM 2004 C C . ASN A 1 253 ? -1.553 -7.285 12.036 1.00 61.28 253 ASN A C 1
ATOM 2006 O O . ASN A 1 253 ? -2.599 -6.674 11.821 1.00 61.28 253 ASN A O 1
ATOM 2010 N N . PRO A 1 254 ? -1.458 -8.602 11.760 1.00 60.81 254 PRO A N 1
ATOM 2011 C CA . PRO A 1 254 ? -2.640 -9.408 11.491 1.00 60.81 254 PRO A CA 1
ATOM 2012 C C . PRO A 1 254 ? -3.419 -9.550 12.795 1.00 60.81 254 PRO A C 1
ATOM 2014 O O . PRO A 1 254 ? -3.345 -10.593 13.429 1.00 60.81 254 PRO A O 1
ATOM 2017 N N . ASP A 1 255 ? -4.065 -8.472 13.239 1.00 70.38 255 ASP A N 1
ATOM 2018 C CA . ASP A 1 255 ? -4.948 -8.397 14.396 1.00 70.38 255 ASP A CA 1
ATOM 2019 C C . ASP A 1 255 ? -4.475 -9.236 15.601 1.00 70.38 255 ASP A C 1
ATOM 2021 O O . ASP A 1 255 ? -5.291 -9.793 16.332 1.00 70.38 255 ASP A O 1
ATOM 2025 N N . ILE A 1 256 ? -3.151 -9.330 15.844 1.00 84.75 256 ILE A N 1
ATOM 2026 C CA . ILE A 1 256 ? -2.592 -10.217 16.881 1.00 84.75 256 ILE A CA 1
ATOM 2027 C C . ILE A 1 256 ? -3.150 -9.799 18.239 1.00 84.75 256 ILE A C 1
ATOM 2029 O O . ILE A 1 256 ? -3.493 -10.633 19.075 1.00 84.75 256 ILE A O 1
ATOM 2033 N N . ALA A 1 257 ? -3.312 -8.488 18.415 1.00 83.44 257 ALA A N 1
ATOM 2034 C CA . ALA A 1 257 ? -3.933 -7.872 19.576 1.00 83.44 257 ALA A CA 1
ATOM 2035 C C . ALA A 1 257 ? -5.385 -8.325 19.829 1.00 83.44 257 ALA A C 1
ATOM 2037 O O . ALA A 1 257 ? -5.815 -8.302 20.981 1.00 83.44 257 ALA A O 1
ATOM 2038 N N . TYR A 1 258 ? -6.116 -8.748 18.794 1.00 87.69 258 TYR A N 1
ATOM 2039 C CA . TYR A 1 258 ? -7.532 -9.124 18.860 1.00 87.69 258 TYR A CA 1
ATOM 2040 C C . TYR A 1 258 ? -7.768 -10.641 18.877 1.00 87.69 258 TYR A C 1
ATOM 2042 O O . TYR A 1 258 ? -8.901 -11.073 19.058 1.00 87.69 258 TYR A O 1
ATOM 2050 N N . ILE A 1 259 ? -6.727 -11.469 18.736 1.00 92.44 259 ILE A N 1
ATOM 2051 C CA . ILE A 1 259 ? -6.866 -12.930 18.835 1.00 92.44 259 ILE A CA 1
ATOM 2052 C C . ILE A 1 259 ? -7.153 -13.306 20.286 1.00 92.44 259 ILE A C 1
ATOM 2054 O O . ILE A 1 259 ? -6.303 -13.104 21.156 1.00 92.44 259 ILE A O 1
ATOM 2058 N N . ASP A 1 260 ? -8.326 -13.863 20.564 1.00 95.00 260 ASP A N 1
ATOM 2059 C CA . ASP A 1 260 ? -8.748 -14.255 21.915 1.00 95.00 260 ASP A CA 1
ATOM 2060 C C . ASP A 1 260 ? -8.459 -15.728 22.261 1.00 95.00 260 ASP A C 1
ATOM 2062 O O . ASP A 1 260 ? -8.658 -16.140 23.404 1.00 95.00 260 ASP A O 1
ATOM 2066 N N . ASP A 1 261 ? -7.937 -16.511 21.312 1.00 95.81 261 ASP A N 1
ATOM 2067 C CA . ASP A 1 261 ? -7.638 -17.935 21.489 1.00 95.81 261 ASP A CA 1
ATOM 2068 C C . ASP A 1 261 ? -6.138 -18.263 21.349 1.00 95.81 261 ASP A C 1
ATOM 2070 O O . ASP A 1 261 ? -5.437 -17.803 20.445 1.00 95.81 261 ASP A O 1
ATOM 2074 N N . LEU A 1 262 ? -5.626 -19.109 22.250 1.00 96.12 262 LEU A N 1
ATOM 2075 C CA . LEU A 1 262 ? -4.209 -19.493 22.269 1.00 96.12 262 LEU A CA 1
ATOM 2076 C C . LEU A 1 262 ? -3.821 -20.385 21.085 1.00 96.12 262 LEU A C 1
ATOM 2078 O O . LEU A 1 262 ? -2.675 -20.328 20.630 1.00 96.12 262 LEU A O 1
ATOM 2082 N N . ASP A 1 263 ? -4.727 -21.228 20.597 1.00 95.81 263 ASP A N 1
ATOM 2083 C CA . ASP A 1 263 ? -4.420 -22.135 19.495 1.00 95.81 263 ASP A CA 1
ATOM 2084 C C . ASP A 1 263 ? -4.491 -21.417 18.143 1.00 95.81 263 ASP A C 1
ATOM 2086 O O . ASP A 1 263 ? -3.648 -21.662 17.275 1.00 95.81 263 ASP A O 1
ATOM 2090 N N . GLU A 1 264 ? -5.408 -20.464 17.981 1.00 94.88 264 GLU A N 1
ATOM 2091 C CA . GLU A 1 264 ? -5.407 -19.510 16.872 1.00 94.88 264 GLU A CA 1
ATOM 2092 C C . GLU A 1 264 ? -4.113 -18.684 16.833 1.00 94.88 264 GLU A C 1
ATOM 2094 O O . GLU A 1 264 ? -3.458 -18.616 15.786 1.00 94.88 264 GLU A O 1
ATOM 2099 N N . LEU A 1 265 ? -3.661 -18.161 17.979 1.00 94.25 265 LEU A N 1
ATOM 2100 C CA . LEU A 1 265 ? -2.406 -17.410 18.074 1.00 94.25 265 LEU A CA 1
ATOM 2101 C C . LEU A 1 265 ? -1.195 -18.251 17.625 1.00 94.25 265 LEU A C 1
ATOM 2103 O O . LEU A 1 265 ? -0.341 -17.778 16.869 1.00 94.25 265 LEU A O 1
ATOM 2107 N N . LYS A 1 266 ? -1.136 -19.536 18.008 1.00 94.88 266 LYS A N 1
ATOM 2108 C CA . LYS A 1 266 ? -0.097 -20.474 17.536 1.00 94.88 266 LYS A CA 1
ATOM 2109 C C . LYS A 1 266 ? -0.186 -20.746 16.033 1.00 94.88 266 LYS A C 1
ATOM 2111 O O . LYS A 1 266 ? 0.854 -20.849 15.374 1.00 94.88 266 LYS A O 1
ATOM 2116 N N . LYS A 1 267 ? -1.396 -20.874 15.472 1.00 94.62 267 LYS A N 1
ATOM 2117 C CA . LYS A 1 267 ? -1.597 -21.045 14.020 1.00 94.62 267 LYS A CA 1
ATOM 2118 C C . LYS A 1 267 ? -1.074 -19.828 13.259 1.00 94.62 267 LYS A C 1
ATOM 2120 O O . LYS A 1 267 ? -0.357 -20.002 12.273 1.00 94.62 267 LYS A O 1
ATOM 2125 N N . ILE A 1 268 ? -1.364 -18.622 13.749 1.00 91.88 268 ILE A N 1
ATOM 2126 C CA . ILE A 1 268 ? -0.883 -17.366 13.163 1.00 91.88 268 ILE A CA 1
ATOM 2127 C C . ILE A 1 268 ? 0.638 -17.263 13.267 1.00 91.88 268 ILE A C 1
ATOM 2129 O O . ILE A 1 268 ? 1.282 -17.021 12.247 1.00 91.88 268 ILE A O 1
ATOM 2133 N N . LYS A 1 269 ? 1.233 -17.586 14.425 1.00 93.75 269 LYS A N 1
ATOM 2134 C CA . LYS A 1 269 ? 2.696 -17.681 14.577 1.00 93.75 269 LYS A CA 1
ATOM 2135 C C . LYS A 1 269 ? 3.317 -18.580 13.510 1.00 93.75 269 LYS A C 1
ATOM 2137 O O . LYS A 1 269 ? 4.210 -18.159 12.781 1.00 93.75 269 LYS A O 1
ATOM 2142 N N . LYS A 1 270 ? 2.808 -19.810 13.371 1.00 94.19 270 LYS A N 1
ATOM 2143 C CA . LYS A 1 270 ? 3.309 -20.774 12.382 1.00 94.19 270 LYS A CA 1
ATOM 2144 C C . LYS A 1 270 ? 3.146 -20.259 10.951 1.00 94.19 270 LYS A C 1
ATOM 2146 O O . LYS A 1 270 ? 4.053 -20.457 10.146 1.00 94.19 270 LYS A O 1
ATOM 2151 N N . LYS A 1 271 ? 2.021 -19.607 10.630 1.00 91.50 271 LYS A N 1
ATOM 2152 C CA . LYS A 1 271 ? 1.767 -19.009 9.310 1.00 91.50 271 LYS A CA 1
ATOM 2153 C C . LYS A 1 271 ? 2.771 -17.895 9.005 1.00 91.50 271 LYS A C 1
ATOM 2155 O O . LYS A 1 271 ? 3.380 -17.930 7.942 1.00 91.50 271 LYS A O 1
ATOM 2160 N N . LEU A 1 272 ? 2.993 -16.968 9.938 1.00 91.12 272 LEU A N 1
ATOM 2161 C CA . LEU A 1 272 ? 3.934 -15.854 9.778 1.00 91.12 272 LEU A CA 1
ATOM 2162 C C . LEU A 1 272 ? 5.381 -16.335 9.669 1.00 91.12 272 LEU A C 1
ATOM 2164 O O . LEU A 1 272 ? 6.068 -15.954 8.725 1.00 91.12 272 LEU A O 1
ATOM 2168 N N . SER A 1 273 ? 5.823 -17.232 10.559 1.00 92.44 273 SER A N 1
ATOM 2169 C CA . SER A 1 273 ? 7.162 -17.826 10.465 1.00 92.44 273 SER A CA 1
ATOM 2170 C C . SER A 1 273 ? 7.335 -18.550 9.138 1.00 92.44 273 SER A C 1
ATOM 2172 O O . SER A 1 273 ? 8.308 -18.321 8.436 1.00 92.44 273 SER A O 1
ATOM 2174 N N . LYS A 1 274 ? 6.359 -19.372 8.732 1.00 91.81 274 LYS A N 1
ATOM 2175 C CA . LYS A 1 274 ? 6.407 -20.043 7.433 1.00 91.81 274 LYS A CA 1
ATOM 2176 C C . LYS A 1 274 ? 6.469 -19.032 6.288 1.00 91.81 274 LYS A C 1
ATOM 2178 O O . LYS A 1 274 ? 7.106 -19.332 5.295 1.00 91.81 274 LYS A O 1
ATOM 2183 N N . ARG A 1 275 ? 5.827 -17.875 6.369 1.00 90.50 275 ARG A N 1
ATOM 2184 C CA . ARG A 1 275 ? 5.789 -16.902 5.271 1.00 90.50 275 ARG A CA 1
ATOM 2185 C C . ARG A 1 275 ? 7.082 -16.099 5.119 1.00 90.50 275 ARG A C 1
ATOM 2187 O O . ARG A 1 275 ? 7.558 -15.920 4.000 1.00 90.50 275 ARG A O 1
ATOM 2194 N N . PHE A 1 276 ? 7.639 -15.646 6.238 1.00 91.69 276 PHE A N 1
ATOM 2195 C CA . PHE A 1 276 ? 8.711 -14.650 6.264 1.00 91.69 276 PHE A CA 1
ATOM 2196 C C . PHE A 1 276 ? 10.086 -15.206 6.655 1.00 91.69 276 PHE A C 1
ATOM 2198 O O . PHE A 1 276 ? 11.038 -14.439 6.723 1.00 91.69 276 PHE A O 1
ATOM 2205 N N . HIS A 1 277 ? 10.227 -16.521 6.869 1.00 93.88 277 HIS A N 1
ATOM 2206 C CA . HIS A 1 277 ? 11.535 -17.120 7.150 1.00 93.88 277 HIS A CA 1
ATOM 2207 C C . HIS A 1 277 ? 12.521 -16.892 5.991 1.00 93.88 277 HIS A C 1
ATOM 2209 O O . HIS A 1 277 ? 12.210 -17.320 4.872 1.00 93.88 277 HIS A O 1
ATOM 2215 N N . PRO A 1 278 ? 13.714 -16.313 6.230 1.00 93.25 278 PRO A N 1
ATOM 2216 C CA . PRO A 1 278 ? 14.691 -16.048 5.172 1.00 93.25 278 PRO A CA 1
ATOM 2217 C C . PRO A 1 278 ? 15.076 -17.283 4.351 1.00 93.25 278 PRO A C 1
ATOM 2219 O O . PRO A 1 278 ? 15.160 -17.197 3.132 1.00 93.25 278 PRO A O 1
ATOM 2222 N N . ASP A 1 279 ? 15.206 -18.458 4.979 1.00 93.69 279 ASP A N 1
ATOM 2223 C CA . ASP A 1 279 ? 15.529 -19.718 4.277 1.00 93.69 279 ASP A CA 1
ATOM 2224 C C . ASP A 1 279 ? 14.528 -20.116 3.181 1.00 93.69 279 ASP A C 1
ATOM 2226 O O . ASP A 1 279 ? 14.858 -20.903 2.294 1.00 93.69 279 ASP A O 1
ATOM 2230 N N . ARG A 1 280 ? 13.293 -19.598 3.213 1.00 92.25 280 ARG A N 1
ATOM 2231 C CA . ARG A 1 280 ? 12.311 -19.846 2.143 1.00 92.25 280 ARG A CA 1
ATOM 2232 C C . ARG A 1 280 ? 12.500 -18.949 0.926 1.00 92.25 280 ARG A C 1
ATOM 2234 O O . ARG A 1 280 ? 11.859 -19.190 -0.094 1.00 92.25 280 ARG A O 1
ATOM 2241 N N . HIS A 1 281 ? 13.381 -17.966 1.044 1.00 91.38 281 HIS A N 1
ATOM 2242 C CA . HIS A 1 281 ? 13.658 -16.925 0.068 1.00 91.38 281 HIS A CA 1
ATOM 2243 C C . HIS A 1 281 ? 15.158 -16.925 -0.263 1.00 91.38 281 HIS A C 1
ATOM 2245 O O . HIS A 1 281 ? 15.878 -15.976 0.055 1.00 91.38 281 HIS A O 1
ATOM 2251 N N . PRO A 1 282 ? 15.685 -18.015 -0.855 1.00 88.38 282 PRO A N 1
ATOM 2252 C CA . PRO A 1 282 ? 17.103 -18.096 -1.171 1.00 88.38 282 PRO A CA 1
ATOM 2253 C C . PRO A 1 282 ? 17.481 -17.032 -2.208 1.00 88.38 282 PRO A C 1
ATOM 2255 O O . PRO A 1 282 ? 16.792 -16.848 -3.211 1.00 88.38 282 PRO A O 1
ATOM 2258 N N . GLY A 1 283 ? 18.609 -16.358 -1.981 1.00 88.31 283 GLY A N 1
ATOM 2259 C CA . GLY A 1 283 ? 19.128 -15.335 -2.894 1.00 88.31 283 GLY A CA 1
ATOM 2260 C C . GLY A 1 283 ? 18.601 -13.922 -2.644 1.00 88.31 283 GLY A C 1
ATOM 2261 O O . GLY A 1 283 ? 18.863 -13.038 -3.460 1.00 88.31 283 GLY A O 1
ATOM 2262 N N . LEU A 1 284 ? 17.893 -13.684 -1.534 1.00 89.62 284 LEU A N 1
ATOM 2263 C CA . LEU A 1 284 ? 17.642 -12.319 -1.085 1.00 89.62 284 LEU A CA 1
ATOM 2264 C C . LEU A 1 284 ? 18.956 -11.597 -0.758 1.00 89.62 284 LEU A C 1
ATOM 2266 O O . LEU A 1 284 ? 19.851 -12.206 -0.162 1.00 89.62 284 LEU A O 1
ATOM 2270 N N . PRO A 1 285 ? 19.086 -10.303 -1.098 1.00 87.94 285 PRO A N 1
ATOM 2271 C CA . PRO A 1 285 ? 20.242 -9.533 -0.673 1.00 87.94 285 PRO A CA 1
ATOM 2272 C C . PRO A 1 285 ? 20.251 -9.363 0.856 1.00 87.94 285 PRO A C 1
ATOM 2274 O O . PRO A 1 285 ? 19.211 -9.412 1.518 1.00 87.94 285 PRO A O 1
ATOM 2277 N N . ALA A 1 286 ? 21.444 -9.172 1.427 1.00 90.62 286 ALA A N 1
ATOM 2278 C CA . ALA A 1 286 ? 21.637 -9.143 2.879 1.00 90.62 286 ALA A CA 1
ATOM 2279 C C . ALA A 1 286 ? 20.728 -8.136 3.622 1.00 90.62 286 ALA A C 1
ATOM 2281 O O . ALA A 1 286 ? 20.156 -8.535 4.636 1.00 90.62 286 ALA A O 1
ATOM 2282 N N . PRO A 1 287 ? 20.502 -6.896 3.132 1.00 87.69 287 PRO A N 1
ATOM 2283 C CA . PRO A 1 287 ? 19.586 -5.962 3.793 1.00 87.69 287 PRO A CA 1
ATOM 2284 C C . PRO A 1 287 ? 18.158 -6.505 3.932 1.00 87.69 287 PRO A C 1
ATOM 2286 O O . PRO A 1 287 ? 17.525 -6.328 4.968 1.00 87.69 287 PRO A O 1
ATOM 2289 N N . GLN A 1 288 ? 17.656 -7.224 2.926 1.00 87.44 288 GLN A N 1
ATOM 2290 C CA . GLN A 1 288 ? 16.316 -7.813 2.949 1.00 87.44 288 GLN A CA 1
ATOM 2291 C C . GLN A 1 288 ? 16.242 -9.035 3.869 1.00 87.44 288 GLN A C 1
ATOM 2293 O O . GLN A 1 288 ? 15.223 -9.246 4.522 1.00 87.44 288 GLN A O 1
ATOM 2298 N N . VAL A 1 289 ? 17.319 -9.819 3.972 1.00 91.56 289 VAL A N 1
ATOM 2299 C CA . VAL A 1 289 ? 17.418 -10.903 4.964 1.00 91.56 289 VAL A CA 1
ATOM 2300 C C . VAL A 1 289 ? 17.371 -10.339 6.386 1.00 91.56 289 VAL A C 1
ATOM 2302 O O . VAL A 1 289 ? 16.621 -10.852 7.216 1.00 91.56 289 VAL A O 1
ATOM 2305 N N . THR A 1 290 ? 18.126 -9.272 6.661 1.00 89.94 290 THR A N 1
ATOM 2306 C CA . THR A 1 290 ? 18.088 -8.566 7.951 1.00 89.94 290 THR A CA 1
ATOM 2307 C C . THR A 1 290 ? 16.683 -8.051 8.248 1.00 89.94 290 THR A C 1
ATOM 2309 O O . THR A 1 290 ? 16.139 -8.374 9.301 1.00 89.94 290 THR A O 1
ATOM 2312 N N . PHE A 1 291 ? 16.046 -7.380 7.284 1.00 88.38 291 PHE A N 1
ATOM 2313 C CA . PHE A 1 291 ? 14.667 -6.912 7.421 1.00 88.38 291 PHE A CA 1
ATOM 2314 C C . PHE A 1 291 ? 13.689 -8.043 7.774 1.00 88.38 291 PHE A C 1
ATOM 2316 O O . PHE A 1 291 ? 12.889 -7.899 8.695 1.00 88.38 291 PHE A O 1
ATOM 2323 N N . LEU A 1 292 ? 13.751 -9.192 7.089 1.00 90.19 292 LEU A N 1
ATOM 2324 C CA . LEU A 1 292 ? 12.872 -10.326 7.396 1.00 90.19 292 LEU A CA 1
ATOM 2325 C C . LEU A 1 292 ? 13.114 -10.893 8.801 1.00 90.19 292 LEU A C 1
ATOM 2327 O O . LEU A 1 292 ? 12.158 -11.279 9.476 1.00 90.19 292 LEU A O 1
ATOM 2331 N N . ASN A 1 293 ? 14.367 -10.921 9.260 1.00 91.25 293 ASN A N 1
ATOM 2332 C CA . ASN A 1 293 ? 14.698 -11.334 10.622 1.00 91.25 293 ASN A CA 1
ATOM 2333 C C . ASN A 1 293 ? 14.122 -10.369 11.664 1.00 91.25 293 ASN A C 1
ATOM 2335 O O . ASN A 1 293 ? 13.498 -10.818 12.629 1.00 91.25 293 ASN A O 1
ATOM 2339 N N . ASP A 1 294 ? 14.276 -9.063 11.451 1.00 88.44 294 ASP A N 1
ATOM 2340 C CA . ASP A 1 294 ? 13.741 -8.032 12.344 1.00 88.44 294 ASP A CA 1
ATOM 2341 C C . ASP A 1 294 ? 12.209 -8.041 12.354 1.00 88.44 294 ASP A C 1
ATOM 2343 O O . ASP A 1 294 ? 11.587 -7.999 13.418 1.00 88.44 294 ASP A O 1
ATOM 2347 N N . LEU A 1 295 ? 11.590 -8.219 11.185 1.00 87.44 295 LEU A N 1
ATOM 2348 C CA . LEU A 1 295 ? 10.149 -8.386 11.043 1.00 87.44 295 LEU A CA 1
ATOM 2349 C C . LEU A 1 295 ? 9.647 -9.606 11.830 1.00 87.44 295 LEU A C 1
ATOM 2351 O O . LEU A 1 295 ? 8.682 -9.517 12.593 1.00 87.44 295 LEU A O 1
ATOM 2355 N N . MET A 1 296 ? 10.320 -10.752 11.694 1.00 90.69 296 MET A N 1
ATOM 2356 C CA . MET A 1 296 ? 9.985 -11.958 12.452 1.00 90.69 296 MET A CA 1
ATOM 2357 C C . MET A 1 296 ? 10.166 -11.777 13.958 1.00 90.69 296 MET A C 1
ATOM 2359 O O . MET A 1 296 ? 9.352 -12.286 14.733 1.00 90.69 296 MET A O 1
ATOM 2363 N N . LYS A 1 297 ? 11.217 -11.073 14.386 1.00 90.50 297 LYS A N 1
ATOM 2364 C CA . LYS A 1 297 ? 11.427 -10.728 15.793 1.00 90.50 297 LYS A CA 1
ATOM 2365 C C . LYS A 1 297 ? 10.262 -9.884 16.313 1.00 90.50 297 LYS A C 1
ATOM 2367 O O . LYS A 1 297 ? 9.662 -10.263 17.314 1.00 90.50 297 LYS A O 1
ATOM 2372 N N . GLY A 1 298 ? 9.859 -8.852 15.569 1.00 86.25 298 GLY A N 1
ATOM 2373 C CA . GLY A 1 298 ? 8.694 -8.026 15.892 1.00 86.25 298 GLY A CA 1
ATOM 2374 C C . GLY A 1 298 ? 7.402 -8.837 16.042 1.00 86.25 298 GLY A C 1
ATOM 2375 O O . GLY A 1 298 ? 6.667 -8.652 17.012 1.00 86.25 298 GLY A O 1
ATOM 2376 N N . PHE A 1 299 ? 7.142 -9.797 15.146 1.00 88.81 299 PHE A N 1
ATOM 2377 C CA . PHE A 1 299 ? 5.993 -10.701 15.288 1.00 88.81 299 PHE A CA 1
ATOM 2378 C C . PHE A 1 299 ? 6.087 -11.590 16.526 1.00 88.81 299 PHE A C 1
ATOM 2380 O O . PHE A 1 299 ? 5.092 -11.771 17.227 1.00 88.81 299 PHE A O 1
ATOM 2387 N N . ASN A 1 300 ? 7.264 -12.147 16.811 1.00 90.94 300 ASN A N 1
ATOM 2388 C CA . ASN A 1 300 ? 7.463 -12.998 17.979 1.00 90.94 300 ASN A CA 1
ATOM 2389 C C . ASN A 1 300 ? 7.235 -12.233 19.288 1.00 90.94 300 ASN A C 1
ATOM 2391 O O . ASN A 1 300 ? 6.589 -12.781 20.182 1.00 90.94 300 ASN A O 1
ATOM 2395 N N . ASP A 1 301 ? 7.695 -10.984 19.376 1.00 90.56 301 ASP A N 1
ATOM 2396 C CA . ASP A 1 301 ? 7.505 -10.130 20.550 1.00 90.56 301 ASP A CA 1
ATOM 2397 C C . ASP A 1 301 ? 6.013 -9.821 20.776 1.00 90.56 301 ASP A C 1
ATOM 2399 O O . ASP A 1 301 ? 5.495 -9.995 21.882 1.00 90.56 301 ASP A O 1
ATOM 2403 N N . GLN A 1 302 ? 5.280 -9.464 19.713 1.00 89.12 302 GLN A N 1
ATOM 2404 C CA . GLN A 1 302 ? 3.833 -9.214 19.785 1.00 89.12 302 GLN A CA 1
ATOM 2405 C C . GLN A 1 302 ? 3.037 -10.468 20.175 1.00 89.12 302 GLN A C 1
ATOM 2407 O O . GLN A 1 302 ? 2.132 -10.405 21.011 1.00 89.12 302 GLN A O 1
ATOM 2412 N N . ILE A 1 303 ? 3.384 -11.622 19.598 1.00 91.88 303 ILE A N 1
ATOM 2413 C CA . ILE A 1 303 ? 2.751 -12.904 19.925 1.00 91.88 303 ILE A CA 1
ATOM 2414 C C . ILE A 1 303 ? 3.023 -13.284 21.382 1.00 91.88 303 ILE A C 1
ATOM 2416 O O . ILE A 1 303 ? 2.102 -13.718 22.071 1.00 91.88 303 ILE A O 1
ATOM 2420 N N . ALA A 1 304 ? 4.256 -13.113 21.867 1.00 93.25 304 ALA A N 1
ATOM 2421 C CA . ALA A 1 304 ? 4.614 -13.419 23.249 1.00 93.25 304 ALA A CA 1
ATOM 2422 C C . ALA A 1 304 ? 3.831 -12.551 24.247 1.00 93.25 304 ALA A C 1
ATOM 2424 O O . ALA A 1 304 ? 3.315 -13.071 25.243 1.00 93.25 304 ALA A O 1
ATOM 2425 N N . GLU A 1 305 ? 3.680 -11.254 23.962 1.00 92.75 305 GLU A N 1
ATOM 2426 C CA . GLU A 1 305 ? 2.897 -10.359 24.815 1.00 92.75 305 GLU A CA 1
ATOM 2427 C C . GLU A 1 305 ? 1.408 -10.733 24.809 1.00 92.75 305 GLU A C 1
ATOM 2429 O O . GLU A 1 305 ? 0.786 -10.839 25.870 1.00 92.75 305 GLU A O 1
ATOM 2434 N N . ARG A 1 306 ? 0.829 -11.047 23.642 1.00 94.19 306 ARG A N 1
ATOM 2435 C CA . ARG A 1 306 ? -0.567 -11.504 23.578 1.00 94.19 306 ARG A CA 1
ATOM 2436 C C . ARG A 1 306 ? -0.773 -12.841 24.290 1.00 94.19 306 ARG A C 1
ATOM 2438 O O . ARG A 1 306 ? -1.735 -12.998 25.040 1.00 94.19 306 ARG A O 1
ATOM 2445 N N . GLU A 1 307 ? 0.140 -13.792 24.113 1.00 96.75 307 GLU A N 1
ATOM 2446 C CA . GLU A 1 307 ? 0.099 -15.097 24.779 1.00 96.75 307 GLU A CA 1
ATOM 2447 C C . GLU A 1 307 ? 0.093 -14.943 26.309 1.00 96.75 307 GLU A C 1
ATOM 2449 O O . GLU A 1 307 ? -0.642 -15.647 27.010 1.00 96.75 307 GLU A O 1
ATOM 2454 N N . LYS A 1 308 ? 0.869 -13.991 26.841 1.00 96.88 308 LYS A N 1
ATOM 2455 C CA . LYS A 1 308 ? 0.878 -13.645 28.267 1.00 96.88 308 LYS A CA 1
ATOM 2456 C C . LYS A 1 308 ? -0.484 -13.122 28.732 1.00 96.88 308 LYS A C 1
ATOM 2458 O O . LYS A 1 308 ? -0.970 -13.594 29.763 1.00 96.88 308 LYS A O 1
ATOM 2463 N N . VAL A 1 309 ? -1.120 -12.222 27.976 1.00 96.06 309 VAL A N 1
ATOM 2464 C CA . VAL A 1 309 ? -2.473 -11.703 28.273 1.00 96.06 309 VAL A CA 1
ATOM 2465 C C . VAL A 1 309 ? -3.503 -12.837 28.313 1.00 96.06 309 VAL A C 1
ATOM 2467 O O . VAL A 1 309 ? -4.237 -12.972 29.295 1.00 96.06 309 VAL A O 1
ATOM 2470 N N . LEU A 1 310 ? -3.517 -13.709 27.300 1.00 96.38 310 LEU A N 1
ATOM 2471 C CA . LEU A 1 310 ? -4.464 -14.827 27.218 1.00 96.38 310 LEU A CA 1
ATOM 2472 C C . LEU A 1 310 ? -4.271 -15.843 28.352 1.00 96.38 310 LEU A C 1
ATOM 2474 O O . LEU A 1 310 ? -5.240 -16.277 28.976 1.00 96.38 310 LEU A O 1
ATOM 2478 N N . LYS A 1 311 ? -3.021 -16.178 28.698 1.00 96.94 311 LYS A N 1
ATOM 2479 C CA . LYS A 1 311 ? -2.719 -17.061 29.840 1.00 96.94 311 LYS A CA 1
ATOM 2480 C C . LYS A 1 311 ? -3.163 -16.460 31.173 1.00 96.94 311 LYS A C 1
ATOM 2482 O O . LYS A 1 311 ? -3.632 -17.194 32.041 1.00 96.94 311 LYS A O 1
ATOM 2487 N N . GLN A 1 312 ? -3.005 -15.149 31.364 1.00 96.81 312 GLN A N 1
ATOM 2488 C CA . GLN A 1 312 ? -3.480 -14.468 32.571 1.00 96.81 312 GLN A CA 1
ATOM 2489 C C . GLN A 1 312 ? -5.007 -14.483 32.669 1.00 96.81 312 GLN A C 1
ATOM 2491 O O . GLN A 1 312 ? -5.531 -14.720 33.756 1.00 96.81 312 GLN A O 1
ATOM 2496 N N . ARG A 1 313 ? -5.711 -14.270 31.550 1.00 96.06 313 ARG A N 1
ATOM 2497 C CA . ARG A 1 313 ? -7.174 -14.359 31.477 1.00 96.06 313 ARG A CA 1
ATOM 2498 C C . ARG A 1 313 ? -7.666 -15.764 31.830 1.00 96.06 313 ARG A C 1
ATOM 2500 O O . ARG A 1 313 ? -8.446 -15.897 32.765 1.00 96.06 313 ARG A O 1
ATOM 2507 N N . LYS A 1 314 ? -7.102 -16.801 31.204 1.00 96.38 314 LYS A N 1
ATOM 2508 C CA . LYS A 1 314 ? -7.449 -18.201 31.490 1.00 96.38 314 LYS A CA 1
ATOM 2509 C C . LYS A 1 314 ? -7.236 -18.572 32.963 1.00 96.38 314 LYS A C 1
ATOM 2511 O O . LYS A 1 314 ? -8.110 -19.143 33.595 1.00 96.38 314 LYS A O 1
ATOM 2516 N N . LYS A 1 315 ? -6.119 -18.142 33.567 1.00 96.44 315 LYS A N 1
ATOM 2517 C CA . LYS A 1 315 ? -5.868 -18.338 35.010 1.00 96.44 315 LYS A CA 1
ATOM 2518 C C . LYS A 1 315 ? -6.882 -17.634 35.919 1.00 96.44 315 LYS A C 1
ATOM 2520 O O . LYS A 1 315 ? -7.044 -18.063 37.056 1.00 96.44 315 LYS A O 1
ATOM 2525 N N . LYS A 1 316 ? -7.482 -16.519 35.487 1.00 95.50 316 LYS A N 1
ATOM 2526 C CA . LYS A 1 316 ? -8.547 -15.839 36.242 1.00 95.50 316 LYS A CA 1
ATOM 2527 C C . LYS A 1 316 ? -9.880 -16.574 36.109 1.00 95.50 316 LYS A C 1
ATOM 2529 O O . LYS A 1 316 ? -10.607 -16.618 37.090 1.00 95.50 316 LYS A O 1
ATOM 2534 N N . GLU A 1 317 ? -10.162 -17.146 34.942 1.00 94.88 317 GLU A N 1
ATOM 2535 C CA . GLU A 1 317 ? -11.368 -17.944 34.674 1.00 94.88 317 GLU A CA 1
ATOM 2536 C C . GLU A 1 317 ? -11.327 -19.308 35.391 1.00 94.88 317 GLU A C 1
ATOM 2538 O O . GLU A 1 317 ? -12.339 -19.743 35.926 1.00 94.88 317 GLU A O 1
ATOM 2543 N N . ASP A 1 318 ? -10.148 -19.934 35.488 1.00 95.38 318 ASP A N 1
ATOM 2544 C CA . ASP A 1 318 ? -9.952 -21.219 36.182 1.00 95.38 318 ASP A CA 1
ATOM 2545 C C . ASP A 1 318 ? -9.906 -21.089 37.720 1.00 95.38 318 ASP A C 1
ATOM 2547 O O . ASP A 1 318 ? -9.934 -22.096 38.432 1.00 95.38 318 ASP A O 1
ATOM 2551 N N . LYS A 1 319 ? -9.791 -19.869 38.269 1.00 93.81 319 LYS A N 1
ATOM 2552 C CA . LYS A 1 319 ? -9.874 -19.681 39.722 1.00 93.81 319 LYS A CA 1
ATOM 2553 C C . LYS A 1 319 ? -11.331 -19.890 40.140 1.00 93.81 319 LYS A C 1
ATOM 2555 O O . LYS A 1 319 ? -12.178 -19.132 39.668 1.00 93.81 319 LYS A O 1
ATOM 2560 N N . PRO A 1 320 ? -11.632 -20.853 41.035 1.00 87.06 320 PRO A N 1
ATOM 2561 C CA . PRO A 1 320 ? -12.984 -20.990 41.559 1.00 87.06 320 PRO A CA 1
ATOM 2562 C C . PRO A 1 320 ? -13.414 -19.638 42.141 1.00 87.06 320 PRO A C 1
ATOM 2564 O O . PRO A 1 320 ? -12.555 -18.947 42.709 1.00 87.06 320 PRO A O 1
ATOM 2567 N N . PRO A 1 321 ? -14.689 -19.228 41.980 1.00 83.75 321 PRO A N 1
ATOM 2568 C CA . PRO A 1 321 ? -15.184 -18.015 42.612 1.00 83.75 321 PRO A CA 1
ATOM 2569 C C . PRO A 1 321 ? -14.829 -18.132 44.088 1.00 83.75 321 PRO A C 1
ATOM 2571 O O . PRO A 1 321 ? -15.269 -19.063 44.755 1.00 83.75 321 PRO A O 1
ATOM 2574 N N . SER A 1 322 ? -13.921 -17.272 44.559 1.00 80.25 322 SER A N 1
ATOM 2575 C CA . SER A 1 322 ? -13.504 -17.291 45.954 1.00 80.25 322 SER A CA 1
ATOM 2576 C C . SER A 1 322 ? -14.778 -17.162 46.764 1.00 80.25 322 SER A C 1
ATOM 2578 O O . SER A 1 322 ? -15.466 -16.157 46.575 1.00 80.25 322 SER A O 1
ATOM 2580 N N . ASP A 1 323 ? -15.099 -18.174 47.569 1.00 70.00 323 ASP A N 1
ATOM 2581 C CA . ASP A 1 323 ? -16.256 -18.192 48.454 1.00 70.00 323 ASP A CA 1
ATOM 2582 C C . ASP A 1 323 ? -16.296 -16.869 49.228 1.00 70.00 323 ASP A C 1
ATOM 2584 O O . ASP A 1 323 ? -15.665 -16.699 50.268 1.00 70.00 323 ASP A O 1
ATOM 2588 N N . GLN A 1 324 ? -17.051 -15.898 48.713 1.00 62.88 324 GLN A N 1
ATOM 2589 C CA . GLN A 1 324 ? -17.470 -14.715 49.452 1.00 62.88 324 GLN A CA 1
ATOM 2590 C C . GLN A 1 324 ? -18.649 -15.106 50.350 1.00 62.88 324 GLN A C 1
ATOM 2592 O O . GLN A 1 324 ? -19.603 -14.354 50.526 1.00 62.88 324 GLN A O 1
ATOM 2597 N N . SER A 1 325 ? -18.571 -16.291 50.961 1.00 59.94 325 SER A N 1
ATOM 2598 C CA . SER A 1 325 ? -19.319 -16.661 52.153 1.00 59.94 325 SER A CA 1
ATOM 2599 C C . SER A 1 325 ? -18.715 -15.902 53.341 1.00 59.94 325 SER A C 1
ATOM 2601 O O . SER A 1 325 ? -18.092 -16.474 54.231 1.00 59.94 325 SER A O 1
ATOM 2603 N N . GLY A 1 326 ? -18.828 -14.576 53.295 1.00 61.84 326 GLY A N 1
ATOM 2604 C CA . GLY A 1 326 ? -18.440 -13.650 54.348 1.00 61.84 326 GLY A CA 1
ATOM 2605 C C . GLY A 1 326 ? -19.686 -12.996 54.920 1.00 61.84 326 GLY A C 1
ATOM 2606 O O . GLY A 1 326 ? -20.092 -11.939 54.456 1.00 61.84 326 GLY A O 1
ATOM 2607 N N . SER A 1 327 ? -20.290 -13.689 55.883 1.00 58.44 327 SER A N 1
ATOM 2608 C CA . SER A 1 327 ? -21.195 -13.224 56.938 1.00 58.44 327 SER A CA 1
ATOM 2609 C C . SER A 1 327 ? -21.911 -11.884 56.735 1.00 58.44 327 SER A C 1
ATOM 2611 O O . SER A 1 327 ? -21.382 -10.819 57.049 1.00 58.44 327 SER A O 1
ATOM 2613 N N . ILE A 1 328 ? -23.196 -11.970 56.382 1.00 56.78 328 ILE A N 1
ATOM 2614 C CA . ILE A 1 328 ? -24.193 -10.993 56.829 1.00 56.78 328 ILE A CA 1
ATOM 2615 C C . ILE A 1 328 ? -24.267 -11.136 58.358 1.00 56.78 328 ILE A C 1
ATOM 2617 O O . ILE A 1 328 ? -24.958 -12.013 58.872 1.00 56.78 328 ILE A O 1
ATOM 2621 N N . PHE A 1 329 ? -23.488 -10.334 59.085 1.00 55.34 329 PHE A N 1
ATOM 2622 C CA . PHE A 1 329 ? -23.782 -10.046 60.487 1.00 55.34 329 PHE A CA 1
ATOM 2623 C C . PHE A 1 329 ? -24.938 -9.038 60.493 1.00 55.34 329 PHE A C 1
ATOM 2625 O O . PHE A 1 329 ? -24.758 -7.895 60.073 1.00 55.34 329 PHE A O 1
ATOM 2632 N N . LEU A 1 330 ? -26.123 -9.525 60.874 1.00 63.34 330 LEU A N 1
ATOM 2633 C CA . LEU A 1 330 ? -27.295 -8.723 61.240 1.00 63.34 330 LEU A CA 1
ATOM 2634 C C . LEU A 1 330 ? -27.103 -8.088 62.619 1.00 63.34 330 LEU A C 1
ATOM 2636 O O . LEU A 1 330 ? -26.525 -8.777 63.494 1.00 63.34 330 LEU A O 1
#

Sequence (330 aa):
MVYLGYIPRPVLDSIRKHIDSAVNKCLRNYASVYEKEDAVTGYLFGVLQHEEQEVLVENDEINGIWKWGINFGTFGGGGAGSTESIVGADGIIELTLTNNAQLTKKSLLFQSKVDWSARDNNLYQQCTKLMTWLGAAIVINYTESEFTAFGIDTVFEQNGRKPSEGLSLQKLLGNQFLACKIGDSDLEYDPVEKLLVWQDIHRDTVFTKFNLNRKLTISVTAPKRTRFPYIKPEMEIQSSDLAIHPLNSRALNPDIAYIDDLDELKKIKKKLSKRFHPDRHPGLPAPQVTFLNDLMKGFNDQIAEREKVLKQRKKKEDKPPSDQSGSIFL

Secondary structure (DSSP, 8-state):
--------HHHHHHHHHHHHHHHHHHHHTGGGTTT-HHHHHHHHHHHH-EEEEEEEE-SSSS-EEEEEEEEEEE----STT-HHHHH--SEEEEEEEEETTEEEEEEEEEEEEES--S--HHHHHHHHHHGGGTTSEEEEEE-SS-EEEEEHHHHHHTTS---S--EEHHHIIIIIITTTSS-BSS-EEETTTTEEEEEBTTS-EEEEE-----S-----------S-TT--GGGBPPGGGTTTS-B--GGGS-SGGG---HHHHHHHHHHHHHHH-GGGSTT--HHHHHHHHHHHHHHHHHHHHHHHHHHHHHHHHSS-----------

pLDDT: mean 89.72, std 12.22, range [34.69, 98.62]

Organism: NCBI:txid862126

Foldseek 3Di:
DDDPDDDDPQRLVVLLVQLVVLFVVLLVCCVVQLPDFCSSVCSSQVSNWDDWDWDADDPDPDGDIKIKTKHKDAQDDDDDQGSCNLQLFRIKIKMWMDDPNDIFIWMATEHEDEPAAAADQSLLVSLLSNQLAQQRYWYWYDDSVAIWIGGSLQCNLVNNHDDPDTHTPSCCCSPCVVVLLGTDRQFDADPVQQKTWGQFLVRDIAIEHGDDPDPDDPDDDDPDDDPCPPDDPVRYDDSVCSLVGRHNRPNLDPPLVPDLDLVVLVVVLVVLCSRLPVVSVPPDPPSSNVSSVVSNVVSVVSSVVSNVVNVVVVVVVPPDPPPPPPDPPD